Protein AF-0000000067426697 (afdb_homodimer)

Sequence (330 aa):
MATTEIVLLSLSQWTKNHLTAIFQATTASALEEALDAFLFKDATITVNGRTISRTE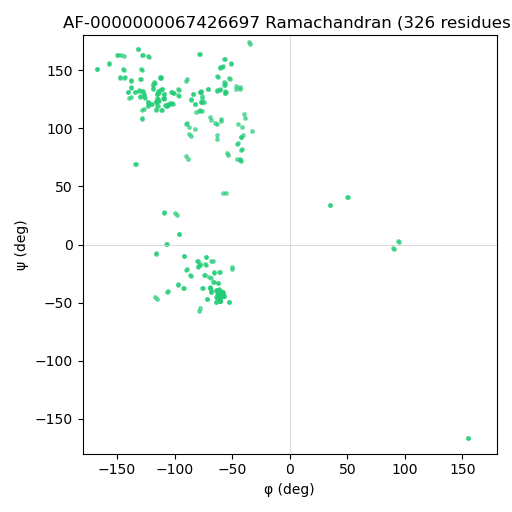FTNLLSGEKFDETHASISFAGAVEVPADPKSPVLAGSVGVFFTAIVDEAIVIRDVPVQEQTTASINVVIEQDDSLPPPPRPPIRGFSDRRRVKVLNEVVLVGRVSPQAVMATTEIVLLSLSQWTKNHLTAIFQATTASALEEALDAFLFKDATITVNGRTISRTEFTNLLSGEKFDETHASISFAGAVEVPADPKSPVLAGSVGVFFTAIVDEAIVIRDVPVQEQTTASINVVIEQDDSLPPPPRPPIRGFSDRRRVKVLNEVVLVGRVSPQAV

pLDDT: mean 84.08, std 18.8, range [29.38, 98.94]

Nearest PDB structures (foldseek):
  6baq-assembly2_B  TM=3.885E-01  e=2.549E-01  Mus musculus
  6baq-assembly1_A  TM=4.566E-01  e=5.175E-01  Mus musculus
  6baq-assembly6_F  TM=3.516E-01  e=2.704E-01  Mus musculus
  6baq-assembly3_C  TM=4.465E-01  e=8.298E-01  Mus musculus
  6baq-assembly8_H  TM=3.821E-01  e=9.338E-01  Mus musculus

Solvent-accessible surface area (backbone atoms only — not comparable to full-atom values): 17726 Å² total; per-residue (Å²): 130,83,73,74,71,78,75,75,56,48,52,49,57,47,50,52,51,41,53,48,45,41,61,53,28,47,44,71,68,48,30,52,52,31,44,59,60,37,36,40,94,80,37,48,36,29,50,58,78,38,77,49,51,70,69,58,50,50,49,63,57,47,78,73,27,63,62,36,80,49,54,50,73,48,73,70,45,72,37,61,41,48,69,37,82,94,46,48,55,54,27,26,19,32,10,38,30,37,40,31,42,36,35,36,62,60,54,56,99,80,39,61,42,31,37,34,35,37,34,26,38,36,34,27,36,34,66,45,79,85,52,77,70,44,63,66,84,92,58,69,51,83,62,84,42,49,22,28,44,34,40,43,32,24,66,39,76,44,73,50,70,77,70,80,124,128,82,73,73,71,78,76,76,56,48,53,50,58,47,49,53,52,41,53,48,44,41,62,54,27,46,44,71,67,48,31,51,53,32,44,59,61,38,36,40,96,81,37,48,36,28,51,57,78,37,78,49,52,70,68,58,51,48,50,63,59,47,78,72,26,63,62,36,81,50,52,47,75,48,73,71,45,74,36,61,40,48,68,36,85,93,45,48,54,53,27,25,19,32,10,37,28,36,40,33,40,37,36,35,62,60,53,58,97,80,39,62,42,30,38,35,35,36,33,25,38,37,35,26,36,34,68,45,78,86,52,76,71,46,62,68,85,90,60,70,52,82,61,85,40,48,20,28,45,36,39,41,32,23,67,40,77,44,74,52,69,77,69,82,122

Organism: Laccaria bicolor (strain S238N-H82 / ATCC MYA-4686) (NCBI:txid486041)

Foldseek 3Di:
DPPPPPDFDAQFVVQVVLVVQCLFDQDLVSNVVSQVLAADQQAFAAEPRRTDHPVVVSVVSVVQHNQWDDKDKAWPDKDWDAPDPVCRRAWTKMKTWMKMKTFGPDQDVNRTWIKIKTKIKMFTKHFDPVDDQDDDDPVNPHDRRIYTRYMHMYMDMDIDDPPPD/DPPPPPPFDAQFVVQVVLVVQCLFDQDLVSNVVSQVLAADQQAFAAEPRRTDHPVVVSVVSVVQHNQWDDKDKAWPDKDWDAPDPVCRRAWTKMKTWMKMKTFGPDQDVNRTWIKIKTKIKMFTKHFAPVDDQDDDDPVNPHDRRIYTRYMHMYMDMDIDPPPPD

Structure (mmCIF, N/CA/C/O backbone):
data_AF-0000000067426697-model_v1
#
loop_
_entity.id
_entity.type
_entity.pdbx_description
1 polymer 'Predicted protein'
#
loop_
_atom_site.group_PDB
_atom_site.id
_atom_site.type_symbol
_atom_site.label_atom_id
_atom_site.label_alt_id
_atom_site.label_comp_id
_atom_site.label_asym_id
_atom_site.label_entity_id
_atom_site.label_seq_id
_atom_site.pdbx_PDB_ins_code
_atom_site.Cartn_x
_atom_site.Cartn_y
_atom_site.Cartn_z
_atom_site.occupancy
_atom_site.B_iso_or_equiv
_atom_site.auth_seq_id
_atom_site.auth_comp_id
_atom_site.auth_asym_id
_atom_site.auth_atom_id
_atom_site.pdbx_PDB_model_num
ATOM 1 N N . MET A 1 1 ? 37.031 21.094 11.344 1 31.97 1 MET A N 1
ATOM 2 C CA . MET A 1 1 ? 35.594 21.312 11.547 1 31.97 1 MET A CA 1
ATOM 3 C C . MET A 1 1 ? 34.812 20.047 11.242 1 31.97 1 MET A C 1
ATOM 5 O O . MET A 1 1 ? 35.031 19.375 10.227 1 31.97 1 MET A O 1
ATOM 9 N N . ALA A 1 2 ? 34.312 19.266 12.172 1 33.88 2 ALA A N 1
ATOM 10 C CA . ALA A 1 2 ? 33.594 18.016 12.008 1 33.88 2 ALA A CA 1
ATOM 11 C C . ALA A 1 2 ? 32.406 18.188 11.078 1 33.88 2 ALA A C 1
ATOM 13 O O . ALA A 1 2 ? 31.516 19 11.344 1 33.88 2 ALA A O 1
ATOM 14 N N . THR A 1 3 ? 32.5 18.234 9.859 1 37.5 3 THR A N 1
ATOM 15 C CA . THR A 1 3 ? 31.344 18.266 8.953 1 37.5 3 THR A CA 1
ATOM 16 C C . THR A 1 3 ? 30.297 17.234 9.359 1 37.5 3 THR A C 1
ATOM 18 O O . THR A 1 3 ? 30.594 16.031 9.391 1 37.5 3 THR A O 1
ATOM 21 N N . THR A 1 4 ? 29.625 17.484 10.359 1 39.5 4 THR A N 1
ATOM 22 C CA . THR A 1 4 ? 28.547 16.594 10.773 1 39.5 4 THR A CA 1
ATOM 23 C C . THR A 1 4 ? 27.719 16.156 9.57 1 39.5 4 THR A C 1
ATOM 25 O O . THR A 1 4 ? 27.062 16.984 8.922 1 39.5 4 THR A O 1
ATOM 28 N N . GLU A 1 5 ? 28.219 15.336 8.773 1 47.66 5 GLU A N 1
ATOM 29 C CA . GLU A 1 5 ? 27.531 14.758 7.625 1 47.66 5 GLU A CA 1
ATOM 30 C C . GLU A 1 5 ? 26.094 14.359 7.992 1 47.66 5 GLU A C 1
ATOM 32 O O . GLU A 1 5 ? 25.891 13.562 8.906 1 47.66 5 GLU A O 1
ATOM 37 N N . ILE A 1 6 ? 25.172 15.352 7.992 1 56.41 6 ILE A N 1
ATOM 38 C CA . ILE A 1 6 ? 23.766 15.086 8.258 1 56.41 6 ILE A CA 1
ATOM 39 C C . ILE A 1 6 ? 23.328 13.812 7.531 1 56.41 6 ILE A C 1
ATOM 41 O O . ILE A 1 6 ? 23.484 13.703 6.312 1 56.41 6 ILE A O 1
ATOM 45 N N . VAL A 1 7 ? 23.375 12.688 8.133 1 72.31 7 VAL A N 1
ATOM 46 C CA . VAL A 1 7 ? 22.953 11.406 7.586 1 72.31 7 VAL A CA 1
ATOM 47 C C . VAL A 1 7 ? 21.438 11.422 7.324 1 72.31 7 VAL A C 1
ATOM 49 O O . VAL A 1 7 ? 20.656 11.617 8.242 1 72.31 7 VAL A O 1
ATOM 52 N N . LEU A 1 8 ? 21.031 11.531 6.086 1 84.88 8 LEU A N 1
ATOM 53 C CA . LEU A 1 8 ? 19.625 11.484 5.711 1 84.88 8 LEU A CA 1
ATOM 54 C C . LEU A 1 8 ? 18.969 10.195 6.188 1 84.88 8 LEU A C 1
ATOM 56 O O . LEU A 1 8 ? 19.609 9.141 6.191 1 84.88 8 LEU A O 1
ATOM 60 N N . LEU A 1 9 ? 17.781 10.352 6.711 1 92.44 9 LEU A N 1
ATOM 61 C CA . LEU A 1 9 ? 16.969 9.211 7.125 1 92.44 9 LEU A CA 1
ATOM 62 C C . LEU A 1 9 ? 16.719 8.273 5.949 1 92.44 9 LEU A C 1
ATOM 64 O O . LEU A 1 9 ? 16.781 8.695 4.789 1 92.44 9 LEU A O 1
ATOM 68 N N . SER A 1 10 ? 16.484 6.973 6.27 1 96.44 10 SER A N 1
ATOM 69 C CA . SER A 1 10 ? 16.016 6.066 5.23 1 96.44 10 SER A CA 1
ATOM 70 C C . SER A 1 10 ? 14.719 6.57 4.602 1 96.44 10 SER A C 1
ATOM 72 O O . SER A 1 10 ? 14.023 7.402 5.188 1 96.44 10 SER A O 1
ATOM 74 N N . LEU A 1 11 ? 14.438 6.105 3.471 1 98.06 11 LEU A N 1
ATOM 75 C CA . LEU A 1 11 ? 13.203 6.508 2.801 1 98.06 11 LEU A CA 1
ATOM 76 C C . LEU A 1 11 ? 11.984 6.176 3.654 1 98.06 11 LEU A C 1
ATOM 78 O O . LEU A 1 11 ? 11.039 6.957 3.723 1 98.06 11 LEU A O 1
ATOM 82 N N . SER A 1 12 ? 11.992 5.043 4.273 1 98.38 12 SER A N 1
ATOM 83 C CA . SER A 1 12 ? 10.875 4.633 5.121 1 98.38 12 SER A CA 1
ATOM 84 C C . SER A 1 12 ? 10.719 5.559 6.324 1 98.38 12 SER A C 1
ATOM 86 O O . SER A 1 12 ? 9.609 6 6.637 1 98.38 12 SER A O 1
ATOM 88 N N . GLN A 1 13 ? 11.789 5.797 7.016 1 97.69 13 GLN A N 1
ATOM 89 C CA . GLN A 1 13 ? 11.727 6.672 8.18 1 97.69 13 GLN A CA 1
ATOM 90 C C . GLN A 1 13 ? 11.297 8.086 7.781 1 97.69 13 GLN A C 1
ATOM 92 O O . GLN A 1 13 ? 10.516 8.727 8.492 1 97.69 13 GLN A O 1
ATOM 97 N N . TRP A 1 14 ? 11.883 8.594 6.711 1 97.75 14 TRP A N 1
ATOM 98 C CA . TRP A 1 14 ? 11.477 9.891 6.168 1 97.75 14 TRP A CA 1
ATOM 99 C C . TRP A 1 14 ? 9.977 9.93 5.926 1 97.75 14 TRP A C 1
ATOM 101 O O . TRP A 1 14 ? 9.297 10.875 6.34 1 97.75 14 TRP A O 1
ATOM 111 N N . THR A 1 15 ? 9.453 8.945 5.266 1 98.56 15 THR A N 1
ATOM 112 C CA . THR A 1 15 ? 8.031 8.859 4.957 1 98.56 15 THR A CA 1
ATOM 113 C C . THR A 1 15 ? 7.199 8.828 6.238 1 98.56 15 THR A C 1
ATOM 115 O O . THR A 1 15 ? 6.223 9.57 6.367 1 98.56 15 THR A O 1
ATOM 118 N N . LYS A 1 16 ? 7.562 7.965 7.215 1 98.44 16 LYS A N 1
ATOM 119 C CA . LYS A 1 16 ? 6.844 7.852 8.484 1 98.44 16 LYS A CA 1
ATOM 120 C C . LYS A 1 16 ? 6.797 9.195 9.211 1 98.44 16 LYS A C 1
ATOM 122 O O . LYS A 1 16 ? 5.75 9.586 9.734 1 98.44 16 LYS A O 1
ATOM 127 N N . ASN A 1 17 ? 7.922 9.859 9.227 1 97.62 17 ASN A N 1
ATOM 128 C CA . ASN A 1 17 ? 7.984 11.156 9.883 1 97.62 17 ASN A CA 1
ATOM 129 C C . ASN A 1 17 ? 7.027 12.156 9.242 1 97.62 17 ASN A C 1
ATOM 131 O O . ASN A 1 17 ? 6.344 12.906 9.945 1 97.62 17 ASN A O 1
ATOM 135 N N . HIS A 1 18 ? 7.023 12.188 7.98 1 97.75 18 HIS A N 1
ATOM 136 C CA . HIS A 1 18 ? 6.18 13.148 7.281 1 97.75 18 HIS A CA 1
ATOM 137 C C . HIS A 1 18 ? 4.703 12.812 7.449 1 97.75 18 HIS A C 1
ATOM 139 O O . HIS A 1 18 ? 3.867 13.703 7.621 1 97.75 18 HIS A O 1
ATOM 145 N N . LEU A 1 19 ? 4.336 11.539 7.387 1 97.12 19 LEU A N 1
ATOM 146 C CA . LEU A 1 19 ? 2.957 11.148 7.664 1 97.12 19 LEU A CA 1
ATOM 147 C C . LEU A 1 19 ? 2.549 11.547 9.078 1 97.12 19 LEU A C 1
ATOM 149 O O . LEU A 1 19 ? 1.437 12.039 9.289 1 97.12 19 LEU A O 1
ATOM 153 N N . THR A 1 20 ? 3.447 11.32 10.023 1 96.19 20 THR A N 1
ATOM 154 C CA . THR A 1 20 ? 3.188 11.719 11.398 1 96.19 20 THR A CA 1
ATOM 155 C C . THR A 1 20 ? 2.922 13.219 11.492 1 96.19 20 THR A C 1
ATOM 157 O O . THR A 1 20 ? 1.963 13.648 12.133 1 96.19 20 THR A O 1
ATOM 160 N N . ALA A 1 21 ? 3.744 13.984 10.797 1 94.81 21 ALA A N 1
ATOM 161 C CA . ALA A 1 21 ? 3.574 15.438 10.797 1 94.81 21 ALA A CA 1
ATOM 162 C C . ALA A 1 21 ? 2.223 15.828 10.203 1 94.81 21 ALA A C 1
ATOM 164 O O . ALA A 1 21 ? 1.56 16.734 10.703 1 94.81 21 ALA A O 1
ATOM 165 N N . ILE A 1 22 ? 1.836 15.203 9.18 1 94.56 22 ILE A N 1
ATOM 166 C CA . ILE A 1 22 ? 0.563 15.484 8.523 1 94.56 22 ILE A CA 1
ATOM 167 C C . ILE A 1 22 ? -0.586 15.219 9.492 1 94.56 22 ILE A C 1
ATOM 169 O O . ILE A 1 22 ? -1.48 16.047 9.656 1 94.56 22 ILE A O 1
ATOM 173 N N . PHE A 1 23 ? -0.567 14.133 10.188 1 91.75 23 PHE A N 1
ATOM 174 C CA . PHE A 1 23 ? -1.659 13.758 11.078 1 91.75 23 PHE A CA 1
ATOM 175 C C . PHE A 1 23 ? -1.646 14.609 12.336 1 91.75 23 PHE A C 1
ATOM 177 O O . PHE A 1 23 ? -2.693 14.844 12.953 1 91.75 23 PHE A O 1
ATOM 184 N N . GLN A 1 24 ? -0.539 15.102 12.711 1 89.44 24 GLN A N 1
ATOM 185 C CA . GLN A 1 24 ? -0.429 15.852 13.953 1 89.44 24 GLN A CA 1
ATOM 186 C C . GLN A 1 24 ? -0.65 17.344 13.719 1 89.44 24 GLN A C 1
ATOM 188 O O . GLN A 1 24 ? -0.724 18.125 14.672 1 89.44 24 GLN A O 1
ATOM 193 N N . ALA A 1 25 ? -0.682 17.703 12.438 1 88.88 25 ALA A N 1
ATOM 194 C CA . ALA A 1 25 ? -0.981 19.094 12.141 1 88.88 25 ALA A CA 1
ATOM 195 C C . ALA A 1 25 ? -2.359 19.484 12.672 1 88.88 25 ALA A C 1
ATOM 197 O O . ALA A 1 25 ? -3.35 18.812 12.398 1 88.88 25 ALA A O 1
ATOM 198 N N . THR A 1 26 ? -2.477 20.609 13.352 1 82.88 26 THR A N 1
ATOM 199 C CA . THR A 1 26 ? -3.736 20.984 13.984 1 82.88 26 THR A CA 1
ATOM 200 C C . THR A 1 26 ? -4.297 22.266 13.359 1 82.88 26 THR A C 1
ATOM 202 O O . THR A 1 26 ? -5.367 22.734 13.75 1 82.88 26 THR A O 1
ATOM 205 N N . THR A 1 27 ? -3.543 22.891 12.531 1 85.62 27 THR A N 1
ATOM 206 C CA . THR A 1 27 ? -4.027 24.062 11.805 1 85.62 27 THR A CA 1
ATOM 207 C C . THR A 1 27 ? -3.92 23.859 10.297 1 85.62 27 THR A C 1
ATOM 209 O O . THR A 1 27 ? -3.154 23 9.844 1 85.62 27 THR A O 1
ATOM 212 N N . ALA A 1 28 ? -4.625 24.625 9.594 1 87.19 28 ALA A N 1
ATOM 213 C CA . ALA A 1 28 ? -4.578 24.547 8.141 1 87.19 28 ALA A CA 1
ATOM 214 C C . ALA A 1 28 ? -3.182 24.875 7.617 1 87.19 28 ALA A C 1
ATOM 216 O O . ALA A 1 28 ? -2.693 24.219 6.688 1 87.19 28 ALA A O 1
ATOM 217 N N . SER A 1 29 ? -2.613 25.922 8.188 1 91.12 29 SER A N 1
ATOM 218 C CA . SER A 1 29 ? -1.277 26.312 7.762 1 91.12 29 SER A CA 1
ATOM 219 C C . SER A 1 29 ? -0.255 25.219 8.039 1 91.12 29 SER A C 1
ATOM 221 O O . SER A 1 29 ? 0.606 24.938 7.203 1 91.12 29 SER A O 1
ATOM 223 N N . ALA A 1 30 ? -0.333 24.578 9.219 1 91.62 30 ALA A N 1
ATOM 224 C CA . ALA A 1 30 ? 0.579 23.5 9.562 1 91.62 30 ALA A CA 1
ATOM 225 C C . ALA A 1 30 ? 0.4 22.312 8.625 1 91.62 30 ALA A C 1
ATOM 227 O O . ALA A 1 30 ? 1.375 21.656 8.258 1 91.62 30 ALA A O 1
ATOM 228 N N . LEU A 1 31 ? -0.822 22.016 8.289 1 93 31 LEU A N 1
ATOM 229 C CA . LEU A 1 31 ? -1.101 20.922 7.355 1 93 31 LEU A CA 1
ATOM 230 C C . LEU A 1 31 ? -0.507 21.219 5.98 1 93 31 LEU A C 1
ATOM 232 O O . LEU A 1 31 ? 0.124 20.359 5.375 1 93 31 LEU A O 1
ATOM 236 N N . GLU A 1 32 ? -0.709 22.391 5.523 1 94.12 32 GLU A N 1
ATOM 237 C CA . GLU A 1 32 ? -0.165 22.781 4.223 1 94.12 32 GLU A CA 1
ATOM 238 C C . GLU A 1 32 ? 1.357 22.688 4.211 1 94.12 32 GLU A C 1
ATOM 240 O O . GLU A 1 32 ? 1.947 22.203 3.236 1 94.12 32 GLU A O 1
ATOM 245 N N . GLU A 1 33 ? 1.965 23.141 5.246 1 95.12 33 GLU A N 1
ATOM 246 C CA . GLU A 1 33 ? 3.418 23.062 5.355 1 95.12 33 GLU A CA 1
ATOM 247 C C . GLU A 1 33 ? 3.889 21.609 5.355 1 95.12 33 GLU A C 1
ATOM 249 O O . GLU A 1 33 ? 4.879 21.281 4.699 1 95.12 33 GLU A O 1
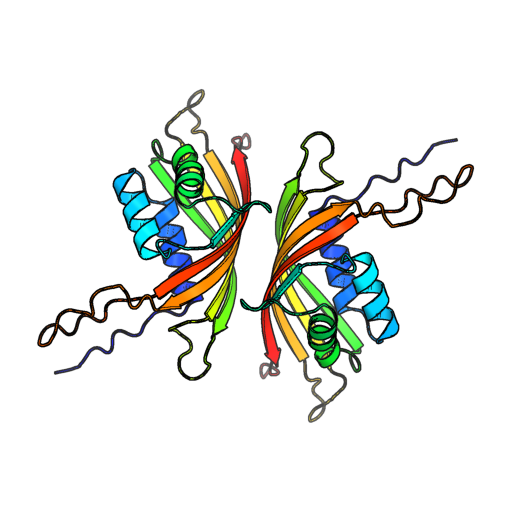ATOM 254 N N . ALA A 1 34 ? 3.176 20.797 6.129 1 96.19 34 ALA A N 1
ATOM 255 C CA . ALA A 1 34 ? 3.516 19.375 6.184 1 96.19 34 ALA A CA 1
ATOM 256 C C . ALA A 1 34 ? 3.373 18.719 4.809 1 96.19 34 ALA A C 1
ATOM 258 O O . ALA A 1 34 ? 4.211 17.906 4.414 1 96.19 34 ALA A O 1
ATOM 259 N N . LEU A 1 35 ? 2.334 19.078 4.09 1 97.25 35 LEU A N 1
ATOM 260 C CA . LEU A 1 35 ? 2.102 18.516 2.764 1 97.25 35 LEU A CA 1
ATOM 261 C C . LEU A 1 35 ? 3.15 19 1.773 1 97.25 35 LEU A C 1
ATOM 263 O O . LEU A 1 35 ? 3.627 18.234 0.935 1 97.25 35 LEU A O 1
ATOM 267 N N . ASP A 1 36 ? 3.566 20.266 1.901 1 96.5 36 ASP A N 1
ATOM 268 C CA . ASP A 1 36 ? 4.594 20.812 1.024 1 96.5 36 ASP A CA 1
ATOM 269 C C . ASP A 1 36 ? 5.934 20.125 1.244 1 96.5 36 ASP A C 1
ATOM 271 O O . ASP A 1 36 ? 6.727 19.984 0.31 1 96.5 36 ASP A O 1
ATOM 275 N N . ALA A 1 37 ? 6.172 19.719 2.43 1 96.38 37 ALA A N 1
ATOM 276 C CA . ALA A 1 37 ? 7.422 19.031 2.762 1 96.38 37 ALA A CA 1
ATOM 277 C C . ALA A 1 37 ? 7.387 17.578 2.314 1 96.38 37 ALA A C 1
ATOM 279 O O . ALA A 1 37 ? 8.422 16.906 2.25 1 96.38 37 ALA A O 1
ATOM 280 N N . PHE A 1 38 ? 6.215 17.078 2.043 1 97.81 38 PHE A N 1
ATOM 281 C CA . PHE A 1 38 ? 6.039 15.664 1.764 1 97.81 38 PHE A CA 1
ATOM 282 C C . PHE A 1 38 ? 5.789 15.43 0.278 1 97.81 38 PHE A C 1
ATOM 284 O O . PHE A 1 38 ? 6.359 14.516 -0.316 1 97.81 38 PHE A O 1
ATOM 291 N N . LEU A 1 39 ? 4.984 16.281 -0.383 1 98.25 39 LEU A N 1
ATOM 292 C CA . LEU A 1 39 ? 4.5 16.062 -1.739 1 98.25 39 LEU A CA 1
ATOM 293 C C . LEU A 1 39 ? 5.105 17.062 -2.711 1 98.25 39 LEU A C 1
ATOM 295 O O . LEU A 1 39 ? 5.246 18.25 -2.381 1 98.25 39 LEU A O 1
ATOM 299 N N . PHE A 1 40 ? 5.363 16.578 -3.916 1 97.19 40 PHE A N 1
ATOM 300 C CA . PHE A 1 40 ? 5.543 17.484 -5.039 1 97.19 40 PHE A CA 1
ATOM 301 C C . PHE A 1 40 ? 4.285 18.312 -5.266 1 97.19 40 PHE A C 1
ATOM 303 O O . PHE A 1 40 ? 3.174 17.859 -4.992 1 97.19 40 PHE A O 1
ATOM 310 N N . LYS A 1 41 ? 4.457 19.547 -5.836 1 94.56 41 LYS A N 1
ATOM 311 C CA . LYS A 1 41 ? 3.309 20.391 -6.172 1 94.56 41 LYS A CA 1
ATOM 312 C C . LYS A 1 41 ? 2.422 19.703 -7.215 1 94.56 41 LYS A C 1
ATOM 314 O O . LYS A 1 41 ? 1.198 19.859 -7.188 1 94.56 41 LYS A O 1
ATOM 319 N N . ASP A 1 42 ? 3.043 18.953 -8.078 1 95.5 42 ASP A N 1
ATOM 320 C CA . ASP A 1 42 ? 2.299 18.297 -9.148 1 95.5 42 ASP A CA 1
ATOM 321 C C . ASP A 1 42 ? 2.223 16.781 -8.914 1 95.5 42 ASP A C 1
ATOM 323 O O . ASP A 1 42 ? 2.209 16 -9.867 1 95.5 42 ASP A O 1
ATOM 327 N N . ALA A 1 43 ? 2.289 16.359 -7.668 1 98.12 43 ALA A N 1
ATOM 328 C CA . ALA A 1 43 ? 2.213 14.93 -7.344 1 98.12 43 ALA A CA 1
ATOM 329 C C . ALA A 1 43 ? 0.937 14.312 -7.906 1 98.12 43 ALA A C 1
ATOM 331 O O . ALA A 1 43 ? -0.123 14.938 -7.898 1 98.12 43 ALA A O 1
ATOM 332 N N . THR A 1 44 ? 1.037 13.094 -8.453 1 98.56 44 THR A N 1
ATOM 333 C CA . THR A 1 44 ? -0.134 12.289 -8.773 1 98.56 44 THR A CA 1
ATOM 334 C C . THR A 1 44 ? -0.642 11.555 -7.535 1 98.56 44 THR A C 1
ATOM 336 O O . THR A 1 44 ? 0.093 10.781 -6.922 1 98.56 44 THR A O 1
ATOM 339 N N . ILE A 1 45 ? -1.872 11.789 -7.141 1 98.75 45 ILE A N 1
ATOM 340 C CA . ILE A 1 45 ? -2.422 11.242 -5.906 1 98.75 45 ILE A CA 1
ATOM 341 C C . ILE A 1 45 ? -3.635 10.367 -6.223 1 98.75 45 ILE A C 1
ATOM 343 O O . ILE A 1 45 ? -4.578 10.828 -6.875 1 98.75 45 ILE A O 1
ATOM 347 N N . THR A 1 46 ? -3.619 9.148 -5.883 1 98.81 46 THR A N 1
ATOM 348 C CA . THR A 1 46 ? -4.75 8.227 -5.996 1 98.81 46 THR A CA 1
ATOM 349 C C . THR A 1 46 ? -5.207 7.766 -4.617 1 98.81 46 THR A C 1
ATOM 351 O O . THR A 1 46 ? -4.406 7.262 -3.826 1 98.81 46 THR A O 1
ATOM 354 N N . VAL A 1 47 ? -6.465 7.988 -4.328 1 98.62 47 VAL A N 1
ATOM 355 C CA . VAL A 1 47 ? -7.055 7.551 -3.066 1 98.62 47 VAL A CA 1
ATOM 356 C C . VAL A 1 47 ? -8.25 6.648 -3.34 1 98.62 47 VAL A C 1
ATOM 358 O O . VAL A 1 47 ? -9.195 7.047 -4.031 1 98.62 47 VAL A O 1
ATOM 361 N N . ASN A 1 48 ? -8.188 5.422 -2.795 1 98.31 48 ASN A N 1
ATOM 362 C CA . ASN A 1 48 ? -9.266 4.457 -2.951 1 98.31 48 ASN A CA 1
ATOM 363 C C . ASN A 1 48 ? -9.68 4.309 -4.414 1 98.31 48 ASN A C 1
ATOM 365 O O . ASN A 1 48 ? -10.867 4.332 -4.734 1 98.31 48 ASN A O 1
ATOM 369 N N . GLY A 1 49 ? -8.648 4.301 -5.246 1 98.19 49 GLY A N 1
ATOM 370 C CA . GLY A 1 49 ? -8.859 3.979 -6.648 1 98.19 49 GLY A CA 1
ATOM 371 C C . GLY A 1 49 ? -9.156 5.195 -7.504 1 98.19 49 GLY A C 1
ATOM 372 O O . GLY A 1 49 ? -9.266 5.09 -8.727 1 98.19 49 GLY A O 1
ATOM 373 N N . ARG A 1 50 ? -9.258 6.312 -6.887 1 98.06 50 ARG A N 1
ATOM 374 C CA . ARG A 1 50 ? -9.57 7.527 -7.629 1 98.06 50 ARG A CA 1
ATOM 375 C C . ARG A 1 50 ? -8.406 8.516 -7.574 1 98.06 50 ARG A C 1
ATOM 377 O O . ARG A 1 50 ? -7.879 8.797 -6.496 1 98.06 50 ARG A O 1
ATOM 384 N N . THR A 1 51 ? -8.047 8.977 -8.797 1 98.31 51 THR A N 1
ATOM 385 C CA . THR A 1 51 ? -7.051 10.039 -8.828 1 98.31 51 THR A CA 1
ATOM 386 C C . THR A 1 51 ? -7.68 11.375 -8.438 1 98.31 51 THR A C 1
ATOM 388 O O . THR A 1 51 ? -8.711 11.773 -8.992 1 98.31 51 THR A O 1
ATOM 391 N N . ILE A 1 52 ? -7.113 12.055 -7.496 1 98.12 52 ILE A N 1
ATOM 392 C CA . ILE A 1 52 ? -7.676 13.305 -7 1 98.12 52 ILE A CA 1
ATOM 393 C C . ILE A 1 52 ? -6.605 14.391 -7.016 1 98.12 52 ILE A C 1
ATOM 395 O O . ILE A 1 52 ? -5.41 14.102 -7.125 1 98.12 52 ILE A O 1
ATOM 399 N N . SER A 1 53 ? -7.023 15.617 -6.93 1 97.56 53 SER A N 1
ATOM 400 C CA . SER A 1 53 ? -6.09 16.734 -6.883 1 97.56 53 SER A CA 1
ATOM 401 C C . SER A 1 53 ? -5.48 16.891 -5.492 1 97.56 53 SER A C 1
ATOM 403 O O . SER A 1 53 ? -5.996 16.344 -4.52 1 97.56 53 SER A O 1
ATOM 405 N N . ARG A 1 54 ? -4.445 17.625 -5.445 1 96.56 54 ARG A N 1
ATOM 406 C CA . ARG A 1 54 ? -3.828 17.938 -4.16 1 96.56 54 ARG A CA 1
ATOM 407 C C . ARG A 1 54 ? -4.809 18.656 -3.238 1 96.56 54 ARG A C 1
ATOM 409 O O . ARG A 1 54 ? -4.832 18.406 -2.031 1 96.56 54 ARG A O 1
ATOM 416 N N . THR A 1 55 ? -5.578 19.578 -3.809 1 94.31 55 THR A N 1
ATOM 417 C CA . THR A 1 55 ? -6.578 20.297 -3.033 1 94.31 55 THR A CA 1
ATOM 418 C C . THR A 1 55 ? -7.605 19.344 -2.443 1 94.31 55 THR A C 1
ATOM 420 O O . THR A 1 55 ? -7.938 19.422 -1.26 1 94.31 55 THR A O 1
ATOM 423 N N . GLU A 1 56 ? -8.141 18.453 -3.234 1 94.5 56 GLU A N 1
ATOM 424 C CA . GLU A 1 56 ? -9.078 17.438 -2.74 1 94.5 56 GLU A CA 1
ATOM 425 C C . GLU A 1 56 ? -8.445 16.594 -1.646 1 94.5 56 GLU A C 1
ATOM 427 O O . GLU A 1 56 ? -9.094 16.266 -0.65 1 94.5 56 GLU A O 1
ATOM 432 N N . PHE A 1 57 ? -7.195 16.203 -1.793 1 95.81 57 PHE A N 1
ATOM 433 C CA . PHE A 1 57 ? -6.473 15.406 -0.808 1 95.81 57 PHE A CA 1
ATOM 434 C C . PHE A 1 57 ? -6.344 16.156 0.511 1 95.81 57 PHE A C 1
ATOM 436 O O . PHE A 1 57 ? -6.598 15.594 1.579 1 95.81 57 PHE A O 1
ATOM 443 N N . THR A 1 58 ? -6.016 17.375 0.411 1 92.75 58 THR A N 1
ATOM 444 C CA . THR A 1 58 ? -5.926 18.234 1.592 1 92.75 58 THR A CA 1
ATOM 445 C C . THR A 1 58 ? -7.262 18.281 2.33 1 92.75 58 THR A C 1
ATOM 447 O O . THR A 1 58 ? -7.305 18.172 3.557 1 92.75 58 THR A O 1
ATOM 450 N N . ASN A 1 59 ? -8.305 18.391 1.584 1 89.12 59 ASN A N 1
ATOM 451 C CA . ASN A 1 59 ? -9.641 18.438 2.176 1 89.12 59 ASN A CA 1
ATOM 452 C C . ASN A 1 59 ? -9.977 17.125 2.885 1 89.12 59 ASN A C 1
ATOM 454 O O . ASN A 1 59 ? -10.617 17.141 3.939 1 89.12 59 ASN A O 1
ATOM 458 N N . LEU A 1 60 ? -9.562 16.078 2.279 1 88.06 60 LEU A N 1
ATOM 459 C CA . LEU A 1 60 ? -9.781 14.781 2.906 1 88.06 60 LEU A CA 1
ATOM 460 C C . LEU A 1 60 ? -9.062 14.703 4.254 1 88.06 60 LEU A C 1
ATOM 462 O O . LEU A 1 60 ? -9.609 14.164 5.215 1 88.06 60 LEU A O 1
ATOM 466 N N . LEU A 1 61 ? -7.887 15.258 4.328 1 88 61 LEU A N 1
ATOM 467 C CA . LEU A 1 61 ? -7.074 15.219 5.539 1 88 61 LEU A CA 1
ATOM 468 C C . LEU A 1 61 ? -7.602 16.203 6.574 1 88 61 LEU A C 1
ATOM 470 O O . LEU A 1 61 ? -7.523 15.945 7.777 1 88 61 LEU A O 1
ATOM 474 N N . SER A 1 62 ? -8.102 17.422 6.223 1 76.31 62 SER A N 1
ATOM 475 C CA . SER A 1 62 ? -8.586 18.484 7.098 1 76.31 62 SER A CA 1
ATOM 476 C C . SER A 1 62 ? -9.922 18.109 7.73 1 76.31 62 SER A C 1
ATOM 478 O O . SER A 1 62 ? -10.211 18.5 8.859 1 76.31 62 SER A O 1
ATOM 480 N N . GLY A 1 63 ? -10.797 17.656 7.016 1 62 63 GLY A N 1
ATOM 481 C CA . GLY A 1 63 ? -12.086 17.281 7.57 1 62 63 GLY A CA 1
ATOM 482 C C . GLY A 1 63 ? -11.977 16.391 8.789 1 62 63 GLY A C 1
ATOM 483 O O . GLY A 1 63 ? -12.836 16.422 9.672 1 62 63 GLY A O 1
ATOM 484 N N . GLU A 1 64 ? -10.914 15.812 8.883 1 55.47 64 GLU A N 1
ATOM 485 C CA . GLU A 1 64 ? -10.711 14.898 10 1 55.47 64 GLU A CA 1
ATOM 486 C C . GLU A 1 64 ? -10.125 15.617 11.211 1 55.47 64 GLU A C 1
ATOM 488 O O . GLU A 1 64 ? -10.258 15.148 12.344 1 55.47 64 GLU A O 1
ATOM 493 N N . LYS A 1 65 ? -9.422 16.828 11.117 1 57.53 65 LYS A N 1
ATOM 494 C CA . LYS A 1 65 ? -8.375 17.203 12.062 1 57.53 65 LYS A CA 1
ATOM 495 C C . LYS A 1 65 ? -8.773 18.438 12.859 1 57.53 65 LYS A C 1
ATOM 497 O O . LYS A 1 65 ? -8.32 18.625 13.992 1 57.53 65 LYS A O 1
ATOM 502 N N . PHE A 1 66 ? -9.297 19.562 12.336 1 53.88 66 PHE A N 1
ATOM 503 C CA . PHE A 1 66 ? -8.891 20.859 12.852 1 53.88 66 PHE A CA 1
ATOM 504 C C . PHE A 1 66 ? -9.406 21.062 14.273 1 53.88 66 PHE A C 1
ATOM 506 O O . PHE A 1 66 ? -8.977 21.984 14.969 1 53.88 66 PHE A O 1
ATOM 513 N N . ASP A 1 67 ? -10.25 20.281 14.625 1 54 67 ASP A N 1
ATOM 514 C CA . ASP A 1 67 ? -10.625 20.484 16.016 1 54 67 ASP A CA 1
ATOM 515 C C . ASP A 1 67 ? -9.922 19.484 16.938 1 54 67 ASP A C 1
ATOM 517 O O . ASP A 1 67 ? -10.406 19.188 18.031 1 54 67 ASP A O 1
ATOM 521 N N . GLU A 1 68 ? -8.75 19.078 16.422 1 56.31 68 GLU A N 1
ATOM 522 C CA . GLU A 1 68 ? -8.172 17.859 16.984 1 56.31 68 GLU A CA 1
ATOM 523 C C . GLU A 1 68 ? -7.121 18.188 18.047 1 56.31 68 GLU A C 1
ATOM 525 O O . GLU A 1 68 ? -6.387 19.172 17.906 1 56.31 68 GLU A O 1
ATOM 530 N N . THR A 1 69 ? -7.188 17.578 19.328 1 61.59 69 THR A N 1
ATOM 531 C CA . THR A 1 69 ? -6.203 17.766 20.391 1 61.59 69 THR A CA 1
ATOM 532 C C . THR A 1 69 ? -4.965 16.922 20.141 1 61.59 69 THR A C 1
ATOM 534 O O . THR A 1 69 ? -3.838 17.406 20.219 1 61.59 69 THR A O 1
ATOM 537 N N . HIS A 1 70 ? -5.254 15.586 20.016 1 74.06 70 HIS A N 1
ATOM 538 C CA . HIS A 1 70 ? -4.082 14.719 20 1 74.06 70 HIS A CA 1
ATOM 539 C C . HIS A 1 70 ? -4.223 13.633 18.938 1 74.06 70 HIS A C 1
ATOM 541 O O . HIS A 1 70 ? -5.309 13.086 18.734 1 74.06 70 HIS A O 1
ATOM 547 N N . ALA A 1 71 ? -3.172 13.539 18.062 1 83.94 71 ALA A N 1
ATOM 548 C CA . ALA A 1 71 ? -3.152 12.461 17.078 1 83.94 71 ALA A CA 1
ATOM 549 C C . ALA A 1 71 ? -1.99 11.5 17.344 1 83.94 71 ALA A C 1
ATOM 551 O O . ALA A 1 71 ? -0.891 11.938 17.703 1 83.94 71 ALA A O 1
ATOM 552 N N . SER A 1 72 ? -2.328 10.195 17.328 1 89.94 72 SER A N 1
ATOM 553 C CA . SER A 1 72 ? -1.314 9.148 17.391 1 89.94 72 SER A CA 1
ATOM 554 C C . SER A 1 72 ? -1.339 8.281 16.125 1 89.94 72 SER A C 1
ATOM 556 O O . SER A 1 72 ? -2.406 8.016 15.57 1 89.94 72 SER A O 1
ATOM 558 N N . ILE A 1 73 ? -0.169 7.945 15.68 1 94.44 73 ILE A N 1
ATOM 559 C CA . ILE A 1 73 ? -0.054 7.102 14.5 1 94.44 73 ILE A CA 1
ATOM 560 C C . ILE A 1 73 ? 0.852 5.91 14.797 1 94.44 73 ILE A C 1
ATOM 562 O O . ILE A 1 73 ? 1.883 6.059 15.461 1 94.44 73 ILE A O 1
ATOM 566 N N . SER A 1 74 ? 0.433 4.711 14.453 1 96.75 74 SER A N 1
ATOM 567 C CA . SER A 1 74 ? 1.203 3.477 14.562 1 96.75 74 SER A CA 1
ATOM 568 C C . SER A 1 74 ? 1.42 2.836 13.195 1 96.75 74 SER A C 1
ATOM 570 O O . SER A 1 74 ? 0.486 2.732 12.398 1 96.75 74 SER A O 1
ATOM 572 N N . PHE A 1 75 ? 2.631 2.441 13 1 97.88 75 PHE A N 1
ATOM 573 C CA . PHE A 1 75 ? 2.996 1.814 11.742 1 97.88 75 PHE A CA 1
ATOM 574 C C . PHE A 1 75 ? 3.148 0.308 11.906 1 97.88 75 PHE A C 1
ATOM 576 O O . PHE A 1 75 ? 3.959 -0.154 12.711 1 97.88 75 PHE A O 1
ATOM 583 N N . ALA A 1 76 ? 2.369 -0.461 11.148 1 96.94 76 ALA A N 1
ATOM 584 C CA . ALA A 1 76 ? 2.385 -1.917 11.258 1 96.94 76 ALA A CA 1
ATOM 585 C C . ALA A 1 76 ? 3.469 -2.521 10.367 1 96.94 76 ALA A C 1
ATOM 587 O O . ALA A 1 76 ? 3.926 -3.641 10.609 1 96.94 76 ALA A O 1
ATOM 588 N N . GLY A 1 77 ? 3.809 -1.799 9.297 1 96.19 77 GLY A N 1
ATOM 589 C CA . GLY A 1 77 ? 4.844 -2.27 8.391 1 96.19 77 GLY A CA 1
ATOM 590 C C . GLY A 1 77 ? 5.312 -1.205 7.418 1 96.19 77 GLY A C 1
ATOM 591 O O . GLY A 1 77 ? 4.566 -0.276 7.102 1 96.19 77 GLY A O 1
ATOM 592 N N . ALA A 1 78 ? 6.574 -1.375 7.051 1 98.5 78 ALA A N 1
ATOM 593 C CA . ALA A 1 78 ? 7.141 -0.532 6.004 1 98.5 78 ALA A CA 1
ATOM 594 C C . ALA A 1 78 ? 8.109 -1.321 5.129 1 98.5 78 ALA A C 1
ATOM 596 O O . ALA A 1 78 ? 8.781 -2.24 5.609 1 98.5 78 ALA A O 1
ATOM 597 N N . VAL A 1 79 ? 8.094 -0.995 3.854 1 98.62 79 VAL A N 1
ATOM 598 C CA . VAL A 1 79 ? 9.039 -1.56 2.896 1 98.62 79 VAL A CA 1
ATOM 599 C C . VAL A 1 79 ? 9.539 -0.466 1.952 1 98.62 79 VAL A C 1
ATOM 601 O O . VAL A 1 79 ? 8.766 0.405 1.542 1 98.62 79 VAL A O 1
ATOM 604 N N . GLU A 1 80 ? 10.828 -0.436 1.717 1 98.62 80 GLU A N 1
ATOM 605 C CA . GLU A 1 80 ? 11.398 0.556 0.808 1 98.62 80 GLU A CA 1
ATOM 606 C C . GLU A 1 80 ? 12.297 -0.102 -0.235 1 98.62 80 GLU A C 1
ATOM 608 O O . GLU A 1 80 ? 12.977 -1.086 0.057 1 98.62 80 GLU A O 1
ATOM 613 N N . VAL A 1 81 ? 12.266 0.391 -1.444 1 98.5 81 VAL A N 1
ATOM 614 C CA . VAL A 1 81 ? 13.117 -0.021 -2.557 1 98.5 81 VAL A CA 1
ATOM 615 C C . VAL A 1 81 ? 13.773 1.204 -3.184 1 98.5 81 VAL A C 1
ATOM 617 O O . VAL A 1 81 ? 13.117 1.986 -3.875 1 98.5 81 VAL A O 1
ATOM 620 N N . PRO A 1 82 ? 15.078 1.266 -2.904 1 97.88 82 PRO A N 1
ATOM 621 C CA . PRO A 1 82 ? 15.773 2.41 -3.498 1 97.88 82 PRO A CA 1
ATOM 622 C C . PRO A 1 82 ? 15.75 2.387 -5.023 1 97.88 82 PRO A C 1
ATOM 624 O O . PRO A 1 82 ? 15.781 1.312 -5.629 1 97.88 82 PRO A O 1
ATOM 627 N N . ALA A 1 83 ? 15.656 3.562 -5.57 1 97 83 ALA A N 1
ATOM 628 C CA . ALA A 1 83 ? 15.766 3.674 -7.02 1 97 83 ALA A CA 1
ATOM 629 C C . ALA A 1 83 ? 17.188 3.363 -7.492 1 97 83 ALA A C 1
ATOM 631 O O . ALA A 1 83 ? 17.375 2.814 -8.578 1 97 83 ALA A O 1
ATOM 632 N N . ASP A 1 84 ? 18.094 3.803 -6.754 1 94.38 84 ASP A N 1
ATOM 633 C CA . ASP A 1 84 ? 19.516 3.547 -6.984 1 94.38 84 ASP A CA 1
ATOM 634 C C . ASP A 1 84 ? 20.172 2.959 -5.742 1 94.38 84 ASP A C 1
ATOM 636 O O . ASP A 1 84 ? 20.312 3.645 -4.727 1 94.38 84 ASP A O 1
ATOM 640 N N . PRO A 1 85 ? 20.656 1.764 -5.852 1 91.44 85 PRO A N 1
ATOM 641 C CA . PRO A 1 85 ? 21.281 1.131 -4.691 1 91.44 85 PRO A CA 1
ATOM 642 C C . PRO A 1 85 ? 22.5 1.903 -4.184 1 91.44 85 PRO A C 1
ATOM 644 O O . PRO A 1 85 ? 22.859 1.781 -3.012 1 91.44 85 PRO A O 1
ATOM 647 N N . LYS A 1 86 ? 23.156 2.711 -5.023 1 93.19 86 LYS A N 1
ATOM 648 C CA . LYS A 1 86 ? 24.328 3.48 -4.633 1 93.19 86 LYS A CA 1
ATOM 649 C C . LYS A 1 86 ? 23.938 4.742 -3.869 1 93.19 86 LYS A C 1
ATOM 651 O O . LYS A 1 86 ? 24.766 5.363 -3.211 1 93.19 86 LYS A O 1
ATOM 656 N N . SER A 1 87 ? 22.719 5.141 -4.012 1 92.19 87 SER A N 1
ATOM 657 C CA . SER A 1 87 ? 22.141 6.27 -3.287 1 92.19 87 SER A CA 1
ATOM 658 C C . SER A 1 87 ? 20.781 5.918 -2.709 1 92.19 87 SER A C 1
ATOM 660 O O . SER A 1 87 ? 19.766 6.523 -3.076 1 92.19 87 SER A O 1
ATOM 662 N N . PRO A 1 88 ? 20.797 5.078 -1.756 1 92.44 88 PRO A N 1
ATOM 663 C CA . PRO A 1 88 ? 19.547 4.426 -1.344 1 92.44 88 PRO A CA 1
ATOM 664 C C . PRO A 1 88 ? 18.609 5.367 -0.59 1 92.44 88 PRO A C 1
ATOM 666 O O . PRO A 1 88 ? 17.438 5.059 -0.411 1 92.44 88 PRO A O 1
ATOM 669 N N . VAL A 1 89 ? 19.016 6.531 -0.186 1 93.06 89 VAL A N 1
ATOM 670 C CA . VAL A 1 89 ? 18.156 7.348 0.67 1 93.06 89 VAL A CA 1
ATOM 671 C C . VAL A 1 89 ? 17.594 8.516 -0.131 1 93.06 89 VAL A C 1
ATOM 673 O O . VAL A 1 89 ? 16.797 9.305 0.389 1 93.06 89 VAL A O 1
ATOM 676 N N . LEU A 1 90 ? 17.906 8.648 -1.4 1 92.94 90 LEU A N 1
ATOM 677 C CA . LEU A 1 90 ? 17.594 9.867 -2.135 1 92.94 90 LEU A CA 1
ATOM 678 C C . LEU A 1 90 ? 16.297 9.711 -2.908 1 92.94 90 LEU A C 1
ATOM 680 O O . LEU A 1 90 ? 15.555 10.688 -3.105 1 92.94 90 LEU A O 1
ATOM 684 N N . ALA A 1 91 ? 16.125 8.539 -3.355 1 96.94 91 ALA A N 1
ATOM 685 C CA . ALA A 1 91 ? 14.938 8.281 -4.164 1 96.94 91 ALA A CA 1
ATOM 686 C C . ALA A 1 91 ? 14.57 6.805 -4.141 1 96.94 91 ALA A C 1
ATOM 688 O O . ALA A 1 91 ? 15.422 5.945 -3.916 1 96.94 91 ALA A O 1
ATOM 689 N N . GLY A 1 92 ? 13.336 6.543 -4.387 1 98.69 92 GLY A N 1
ATOM 690 C CA . GLY A 1 92 ? 12.836 5.18 -4.422 1 98.69 92 GLY A CA 1
ATOM 691 C C . GLY A 1 92 ? 11.359 5.074 -4.113 1 98.69 92 GLY A C 1
ATOM 692 O O . GLY A 1 92 ? 10.617 6.055 -4.25 1 98.69 92 GLY A O 1
ATOM 693 N N . SER A 1 93 ? 10.922 3.922 -3.875 1 98.88 93 SER A N 1
ATOM 694 C CA . SER A 1 93 ? 9.539 3.635 -3.527 1 98.88 93 SER A CA 1
ATOM 695 C C . SER A 1 93 ? 9.414 3.156 -2.084 1 98.88 93 SER A C 1
ATOM 697 O O . SER A 1 93 ? 10.297 2.461 -1.579 1 98.88 93 SER A O 1
ATOM 699 N N . VAL A 1 94 ? 8.367 3.545 -1.439 1 98.94 94 VAL A N 1
ATOM 700 C CA . VAL A 1 94 ? 8.102 3.139 -0.064 1 98.94 94 VAL A CA 1
ATOM 701 C C . VAL A 1 94 ? 6.641 2.705 0.074 1 98.94 94 VAL A C 1
ATOM 703 O O . VAL A 1 94 ? 5.742 3.346 -0.474 1 98.94 94 VAL A O 1
ATOM 706 N N . GLY A 1 95 ? 6.375 1.59 0.659 1 98.94 95 GLY A N 1
ATOM 707 C CA . GLY A 1 95 ? 5.066 1.163 1.124 1 98.94 95 GLY A CA 1
ATOM 708 C C . GLY A 1 95 ? 4.957 1.12 2.637 1 98.94 95 GLY A C 1
ATOM 709 O O . GLY A 1 95 ? 5.855 0.621 3.316 1 98.94 95 GLY A O 1
ATOM 710 N N . VAL A 1 96 ? 3.861 1.669 3.154 1 98.69 96 VAL A N 1
ATOM 711 C CA . VAL A 1 96 ? 3.652 1.694 4.598 1 98.69 96 VAL A CA 1
ATOM 712 C C . VAL A 1 96 ? 2.199 1.345 4.914 1 98.69 96 VAL A C 1
ATOM 714 O O . VAL A 1 96 ? 1.286 1.738 4.184 1 98.69 96 VAL A O 1
ATOM 717 N N . PHE A 1 97 ? 2.014 0.592 5.938 1 98.81 97 PHE A N 1
ATOM 718 C CA . PHE A 1 97 ? 0.699 0.352 6.52 1 98.81 97 PHE A CA 1
ATOM 719 C C . PHE A 1 97 ? 0.605 0.963 7.914 1 98.81 97 PHE A C 1
ATOM 721 O O . PHE A 1 97 ? 1.482 0.749 8.75 1 98.81 97 PHE A O 1
ATOM 728 N N . PHE A 1 98 ? -0.474 1.728 8.172 1 97.81 98 PHE A N 1
ATOM 729 C CA . PHE A 1 98 ? -0.521 2.402 9.461 1 97.81 98 PHE A CA 1
ATOM 730 C C . PHE A 1 98 ? -1.96 2.568 9.938 1 97.81 98 PHE A C 1
ATOM 732 O O . PHE A 1 98 ? -2.9 2.383 9.164 1 97.81 98 PHE A O 1
ATOM 739 N N . THR A 1 99 ? -2.109 2.84 11.211 1 96.06 99 THR A N 1
ATOM 740 C CA . THR A 1 99 ? -3.342 3.258 11.875 1 96.06 99 THR A CA 1
ATOM 741 C C . THR A 1 99 ? -3.123 4.543 12.664 1 96.06 99 THR A C 1
ATOM 743 O O . THR A 1 99 ? -2.135 4.676 13.391 1 96.06 99 THR A O 1
ATOM 746 N N . ALA A 1 100 ? -3.957 5.453 12.438 1 92.56 100 ALA A N 1
ATOM 747 C CA . ALA A 1 100 ? -3.914 6.711 13.172 1 92.56 100 ALA A CA 1
ATOM 748 C C . ALA A 1 100 ? -5.203 6.93 13.961 1 92.56 100 ALA A C 1
ATOM 750 O O . ALA A 1 100 ? -6.293 6.637 13.469 1 92.56 100 ALA A O 1
ATOM 751 N N . ILE A 1 101 ? -5.043 7.387 15.133 1 88.69 101 ILE A N 1
ATOM 752 C CA . ILE A 1 101 ? -6.172 7.766 15.969 1 88.69 101 ILE A CA 1
ATOM 753 C C . ILE A 1 101 ? -6.121 9.266 16.266 1 88.69 101 ILE A C 1
ATOM 755 O O . ILE A 1 101 ? -5.113 9.773 16.75 1 88.69 101 ILE A O 1
ATOM 759 N N . VAL A 1 102 ? -7.168 9.891 15.922 1 82.12 102 VAL A N 1
ATOM 760 C CA . VAL A 1 102 ? -7.27 11.32 16.172 1 82.12 102 VAL A CA 1
ATOM 761 C C . VAL A 1 102 ? -8.391 11.594 17.172 1 82.12 102 VAL A C 1
ATOM 763 O O . VAL A 1 102 ? -9.539 11.195 16.953 1 82.12 102 VAL A O 1
ATOM 766 N N . ASP A 1 103 ? -8.047 12.211 18.328 1 77.44 103 ASP A N 1
ATOM 767 C CA . ASP A 1 103 ? -9.031 12.625 19.328 1 77.44 103 ASP A CA 1
ATOM 768 C C . ASP A 1 103 ? -9.766 13.891 18.891 1 77.44 103 ASP A C 1
ATOM 770 O O . ASP A 1 103 ? -9.133 14.898 18.578 1 77.44 103 ASP A O 1
ATOM 774 N N . GLU A 1 104 ? -11.086 13.719 18.844 1 69.44 104 GLU A N 1
ATOM 775 C CA . GLU A 1 104 ? -11.875 14.891 18.5 1 69.44 104 GLU A CA 1
ATOM 776 C C . GLU A 1 104 ? -12.258 15.688 19.734 1 69.44 104 GLU A C 1
ATOM 778 O O . GLU A 1 104 ? -12.312 15.148 20.844 1 69.44 104 GLU A O 1
ATOM 783 N N . ALA A 1 105 ? -12.258 16.984 19.594 1 62.16 105 ALA A N 1
ATOM 784 C CA . ALA A 1 105 ? -12.648 17.859 20.688 1 62.16 105 ALA A CA 1
ATOM 785 C C . ALA A 1 105 ? -14.125 17.688 21.031 1 62.16 105 ALA A C 1
ATOM 787 O O . ALA A 1 105 ? -14.562 18.031 22.125 1 62.16 105 ALA A O 1
ATOM 788 N N . ILE A 1 106 ? -14.836 17.25 20.062 1 58.03 106 ILE A N 1
ATOM 789 C CA . ILE A 1 106 ? -16.25 17.109 20.391 1 58.03 106 ILE A CA 1
ATOM 790 C C . ILE A 1 106 ? -16.453 15.969 21.391 1 58.03 106 ILE A C 1
ATOM 792 O O . ILE A 1 106 ? -15.914 14.875 21.203 1 58.03 106 ILE A O 1
ATOM 796 N N . VAL A 1 107 ? -16.797 16.281 22.641 1 53.91 107 VAL A N 1
ATOM 797 C CA . VAL A 1 107 ? -17.109 15.367 23.734 1 53.91 107 VAL A CA 1
ATOM 798 C C . VAL A 1 107 ? -18.594 15.016 23.703 1 53.91 107 VAL A C 1
ATOM 800 O O . VAL A 1 107 ? -19.453 15.906 23.656 1 53.91 107 VAL A O 1
ATOM 803 N N . ILE A 1 108 ? -18.859 13.852 23.047 1 52.06 108 ILE A N 1
ATOM 804 C CA . ILE A 1 108 ? -20.219 13.398 23.281 1 52.06 108 ILE A CA 1
ATOM 805 C C . ILE A 1 108 ? -20.312 12.75 24.672 1 52.06 108 ILE A C 1
ATOM 807 O O . ILE A 1 108 ? -19.719 11.688 24.906 1 52.06 108 ILE A O 1
ATOM 811 N N . ARG A 1 109 ? -21.406 13.25 25.422 1 55.38 109 ARG A N 1
ATOM 812 C CA . ARG A 1 109 ? -21.703 12.812 26.766 1 55.38 109 ARG A CA 1
ATOM 813 C C . ARG A 1 109 ? -20.422 12.516 27.547 1 55.38 109 ARG A C 1
ATOM 815 O O . ARG A 1 109 ? -20.312 11.461 28.188 1 55.38 109 ARG A O 1
ATOM 822 N N . ASP A 1 110 ? -19.406 13.25 27.281 1 54.72 110 ASP A N 1
ATOM 823 C CA . ASP A 1 110 ? -18.172 13.297 28.078 1 54.72 110 ASP A CA 1
ATOM 824 C C . ASP A 1 110 ? -17.125 12.344 27.531 1 54.72 110 ASP A C 1
ATOM 826 O O . ASP A 1 110 ? -16.172 11.984 28.234 1 54.72 110 ASP A O 1
ATOM 830 N N . VAL A 1 111 ? -17.5 11.719 26.438 1 57.72 111 VAL A N 1
ATOM 831 C CA . VAL A 1 111 ? -16.516 10.812 25.859 1 57.72 111 VAL A CA 1
ATOM 832 C C . VAL A 1 111 ? -16 11.383 24.531 1 57.72 111 VAL A C 1
ATOM 834 O O . VAL A 1 111 ? -16.797 11.68 23.641 1 57.72 111 VAL A O 1
ATOM 837 N N . PRO A 1 112 ? -14.812 11.68 24.484 1 61.31 112 PRO A N 1
ATOM 838 C CA . PRO A 1 112 ? -14.266 12.188 23.219 1 61.31 112 PRO A CA 1
ATOM 839 C C . PRO A 1 112 ? -14.484 11.234 22.047 1 61.31 112 PRO A C 1
ATOM 841 O O . PRO A 1 112 ? -14.422 10.016 22.219 1 61.31 112 PRO A O 1
ATOM 844 N N . VAL A 1 113 ? -14.977 11.805 21.047 1 72.62 113 VAL A N 1
ATOM 845 C CA . VAL A 1 113 ? -15.148 11.008 19.844 1 72.62 113 VAL A CA 1
ATOM 846 C C . VAL A 1 113 ? -13.805 10.844 19.125 1 72.62 113 VAL A C 1
ATOM 848 O O . VAL A 1 113 ? -13.047 11.805 18.984 1 72.62 113 VAL A O 1
ATOM 851 N N . GLN A 1 114 ? -13.328 9.617 19.047 1 80.19 114 GLN A N 1
ATOM 852 C CA . GLN A 1 114 ? -12.078 9.305 18.359 1 80.19 114 GLN A CA 1
ATOM 853 C C . GLN A 1 114 ? -12.344 8.812 16.938 1 80.19 114 GLN A C 1
ATOM 855 O O . GLN A 1 114 ? -13.312 8.086 16.703 1 80.19 114 GLN A O 1
ATOM 860 N N . GLU A 1 115 ? -11.555 9.391 16.094 1 85.06 115 GLU A N 1
ATOM 861 C CA . GLU A 1 115 ? -11.547 8.922 14.711 1 85.06 115 GLU A CA 1
ATOM 862 C C . GLU A 1 115 ? -10.344 8.031 14.438 1 85.06 115 GLU A C 1
ATOM 864 O O . GLU A 1 115 ? -9.219 8.359 14.82 1 85.06 115 GLU A O 1
ATOM 869 N N . GLN A 1 116 ? -10.594 6.883 13.852 1 90.25 116 GLN A N 1
ATOM 870 C CA . GLN A 1 116 ? -9.516 5.969 13.477 1 90.25 116 GLN A CA 1
ATOM 871 C C . GLN A 1 116 ? -9.336 5.926 11.961 1 90.25 116 GLN A C 1
ATOM 873 O O . GLN A 1 116 ? -10.305 5.766 11.219 1 90.25 116 GLN A O 1
ATOM 878 N N . THR A 1 117 ? -8.164 6.164 11.539 1 93.44 117 THR A N 1
ATOM 879 C CA . THR A 1 117 ? -7.77 6.016 10.141 1 93.44 117 THR A CA 1
ATOM 880 C C . THR A 1 117 ? -6.867 4.797 9.961 1 93.44 117 THR A C 1
ATOM 882 O O . THR A 1 117 ? -5.844 4.672 10.641 1 93.44 117 THR A O 1
ATOM 885 N N . THR A 1 118 ? -7.246 3.836 9.164 1 96.56 118 THR A N 1
ATOM 886 C CA . THR A 1 118 ? -6.402 2.727 8.719 1 96.56 118 THR A CA 1
ATOM 887 C C . THR A 1 118 ? -6.051 2.867 7.242 1 96.56 118 THR A C 1
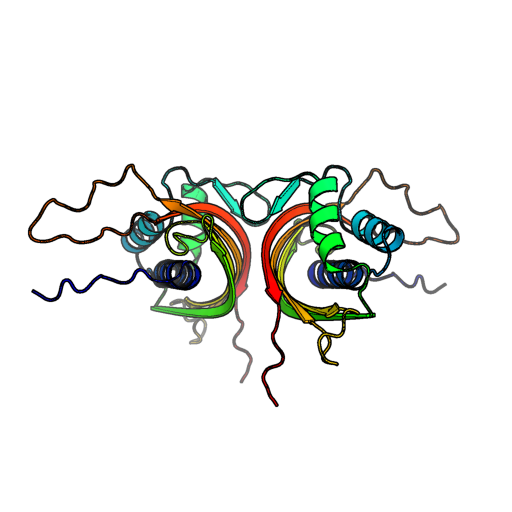ATOM 889 O O . THR A 1 118 ? -6.938 3.066 6.406 1 96.56 118 THR A O 1
ATOM 892 N N . ALA A 1 119 ? -4.734 2.76 6.965 1 98.12 119 ALA A N 1
ATOM 893 C CA . ALA A 1 119 ? -4.371 3.057 5.582 1 98.12 119 ALA A CA 1
ATOM 894 C C . ALA A 1 119 ? -3.178 2.215 5.137 1 98.12 119 ALA A C 1
ATOM 896 O O . ALA A 1 119 ? -2.338 1.832 5.953 1 98.12 119 ALA A O 1
ATOM 897 N N . SER A 1 120 ? -3.174 1.812 3.912 1 98.81 120 SER A N 1
ATOM 898 C CA . SER A 1 120 ? -2.027 1.343 3.139 1 98.81 120 SER A CA 1
ATOM 899 C C . SER A 1 120 ? -1.589 2.385 2.113 1 98.81 120 SER A C 1
ATOM 901 O O . SER A 1 120 ? -2.371 2.777 1.247 1 98.81 120 SER A O 1
ATOM 903 N N . ILE A 1 121 ? -0.357 2.857 2.199 1 98.81 121 ILE A N 1
ATOM 904 C CA . ILE A 1 121 ? 0.103 3.916 1.308 1 98.81 121 ILE A CA 1
ATOM 905 C C . ILE A 1 121 ? 1.38 3.475 0.597 1 98.81 121 ILE A C 1
ATOM 907 O O . ILE A 1 121 ? 2.297 2.943 1.228 1 98.81 121 ILE A O 1
ATOM 911 N N . ASN A 1 122 ? 1.401 3.535 -0.737 1 98.94 122 ASN A N 1
ATOM 912 C CA . ASN A 1 122 ? 2.572 3.369 -1.591 1 98.94 122 ASN A CA 1
ATOM 913 C C . ASN A 1 122 ? 2.988 4.688 -2.236 1 98.94 122 ASN A C 1
ATOM 915 O O . ASN A 1 122 ? 2.176 5.352 -2.881 1 98.94 122 ASN A O 1
ATOM 919 N N . VAL A 1 123 ? 4.277 5.043 -2.049 1 98.94 123 VAL A N 1
ATOM 920 C CA . VAL A 1 123 ? 4.707 6.324 -2.604 1 98.94 123 VAL A CA 1
ATOM 921 C C . VAL A 1 123 ? 5.969 6.129 -3.443 1 98.94 123 VAL A C 1
ATOM 923 O O . VAL A 1 123 ? 6.727 5.184 -3.223 1 98.94 123 VAL A O 1
ATOM 926 N N . VAL A 1 124 ? 6.137 6.965 -4.449 1 98.94 124 VAL A N 1
ATOM 927 C CA . VAL A 1 124 ? 7.387 7.141 -5.18 1 98.94 124 VAL A CA 1
ATOM 928 C C . VAL A 1 124 ? 8.023 8.477 -4.797 1 98.94 124 VAL A C 1
ATOM 930 O O . VAL A 1 124 ? 7.414 9.531 -4.969 1 98.94 124 VAL A O 1
ATOM 933 N N . ILE A 1 125 ? 9.211 8.422 -4.246 1 98.75 125 ILE A N 1
ATOM 934 C CA . ILE A 1 125 ? 9.953 9.578 -3.75 1 98.75 125 ILE A CA 1
ATOM 935 C C . ILE A 1 125 ? 11.055 9.945 -4.746 1 98.75 125 ILE A C 1
ATOM 937 O O . ILE A 1 125 ? 11.781 9.078 -5.234 1 98.75 125 ILE A O 1
ATOM 941 N N . GLU A 1 126 ? 11.133 11.195 -5.078 1 97.94 126 GLU A N 1
ATOM 942 C CA . GLU A 1 126 ? 12.18 11.758 -5.926 1 97.94 126 GLU A CA 1
ATOM 943 C C . GLU A 1 126 ? 12.766 13.023 -5.312 1 97.94 126 GLU A C 1
ATOM 945 O O . GLU A 1 126 ? 12.227 13.555 -4.344 1 97.94 126 GLU A O 1
ATOM 950 N N . GLN A 1 127 ? 13.844 13.414 -5.891 1 94.88 127 GLN A N 1
ATOM 951 C CA . GLN A 1 127 ? 14.414 14.703 -5.516 1 94.88 127 GLN A CA 1
ATOM 952 C C . GLN A 1 127 ? 13.75 15.844 -6.273 1 94.88 127 GLN A C 1
ATOM 954 O O . GLN A 1 127 ? 13.594 15.781 -7.496 1 94.88 127 GLN A O 1
ATOM 959 N N . ASP A 1 128 ? 13.336 16.812 -5.539 1 93.62 128 ASP A N 1
ATOM 960 C CA . ASP A 1 128 ? 12.711 18 -6.141 1 93.62 128 ASP A CA 1
ATOM 961 C C . ASP A 1 128 ? 13.75 19.062 -6.473 1 93.62 128 ASP A C 1
ATOM 963 O O . ASP A 1 128 ? 14.125 19.859 -5.609 1 93.62 128 ASP A O 1
ATOM 967 N N . ASP A 1 129 ? 14.086 19.219 -7.648 1 87.31 129 ASP A N 1
ATOM 968 C CA . ASP A 1 129 ? 15.148 20.125 -8.102 1 87.31 129 ASP A CA 1
ATOM 969 C C . ASP A 1 129 ? 14.648 21.562 -8.18 1 87.31 129 ASP A C 1
ATOM 971 O O . ASP A 1 129 ? 15.438 22.484 -8.398 1 87.31 129 ASP A O 1
ATOM 975 N N . SER A 1 130 ? 13.367 21.719 -8.125 1 85.94 130 SER A N 1
ATOM 976 C CA . SER A 1 130 ? 12.828 23.078 -8.172 1 85.94 130 SER A CA 1
ATOM 977 C C . SER A 1 130 ? 13.086 23.812 -6.859 1 85.94 130 SER A C 1
ATOM 979 O O . SER A 1 130 ? 12.969 25.031 -6.801 1 85.94 130 SER A O 1
ATOM 981 N N . LEU A 1 131 ? 13.383 23.078 -5.852 1 80.94 131 LEU A N 1
ATOM 982 C CA . LEU A 1 131 ? 13.672 23.703 -4.566 1 80.94 131 LEU A CA 1
ATOM 983 C C . LEU A 1 131 ? 15.078 24.312 -4.555 1 80.94 131 LEU A C 1
ATOM 985 O O . LEU A 1 131 ? 15.992 23.766 -5.172 1 80.94 131 LEU A O 1
ATOM 989 N N . PRO A 1 132 ? 15.125 25.516 -4.105 1 73.19 132 PRO A N 1
ATOM 990 C CA . PRO A 1 132 ? 16.422 26.188 -4.117 1 73.19 132 PRO A CA 1
ATOM 991 C C . PRO A 1 132 ? 17.5 25.406 -3.361 1 73.19 132 PRO A C 1
ATOM 993 O O . PRO A 1 132 ? 17.188 24.688 -2.406 1 73.19 132 PRO A O 1
ATOM 996 N N . PRO A 1 133 ? 18.609 25.312 -4.074 1 64.88 133 PRO A N 1
ATOM 997 C CA . PRO A 1 133 ? 19.703 24.641 -3.365 1 64.88 133 PRO A CA 1
ATOM 998 C C . PRO A 1 133 ? 19.984 25.266 -1.994 1 64.88 133 PRO A C 1
ATOM 1000 O O . PRO A 1 133 ? 19.641 26.422 -1.756 1 64.88 133 PRO A O 1
ATOM 1003 N N . PRO A 1 134 ? 20.312 24.328 -1.14 1 61.03 134 PRO A N 1
ATOM 1004 C CA . PRO A 1 134 ? 20.625 24.906 0.172 1 61.03 134 PRO A CA 1
ATOM 1005 C C . PRO A 1 134 ? 21.547 26.109 0.084 1 61.03 134 PRO A C 1
ATOM 1007 O O . PRO A 1 134 ? 22.312 26.234 -0.87 1 61.03 134 PRO A O 1
ATOM 1010 N N . PRO A 1 135 ? 21.156 27.109 0.817 1 56.53 135 PRO A N 1
ATOM 1011 C CA . PRO A 1 135 ? 22.016 28.281 0.754 1 56.53 135 PRO A CA 1
ATOM 1012 C C . PRO A 1 135 ? 23.5 27.922 0.822 1 56.53 135 PRO A C 1
ATOM 1014 O O . PRO A 1 135 ? 23.875 26.891 1.38 1 56.53 135 PRO A O 1
ATOM 1017 N N . ARG A 1 136 ? 24.344 28.547 -0.118 1 51.25 136 ARG A N 1
ATOM 1018 C CA . ARG A 1 136 ? 25.797 28.453 -0.28 1 51.25 136 ARG A CA 1
ATOM 1019 C C . ARG A 1 136 ? 26.484 28.297 1.07 1 51.25 136 ARG A C 1
ATOM 1021 O O . ARG A 1 136 ? 25.953 28.703 2.102 1 51.25 136 ARG A O 1
ATOM 1028 N N . PRO A 1 137 ? 27.859 28.031 1.11 1 50.03 137 PRO A N 1
ATOM 1029 C CA . PRO A 1 137 ? 28.734 28.094 2.279 1 50.03 137 PRO A CA 1
ATOM 1030 C C . PRO A 1 137 ? 28.609 29.406 3.051 1 50.03 137 PRO A C 1
ATOM 1032 O O . PRO A 1 137 ? 28.172 30.422 2.488 1 50.03 137 PRO A O 1
ATOM 1035 N N . PRO A 1 138 ? 29.047 29.297 4.57 1 50.78 138 PRO A N 1
ATOM 1036 C CA . PRO A 1 138 ? 29.438 28.453 5.699 1 50.78 138 PRO A CA 1
ATOM 1037 C C . PRO A 1 138 ? 28.281 27.578 6.207 1 50.78 138 PRO A C 1
ATOM 1039 O O . PRO A 1 138 ? 28.484 26.703 7.059 1 50.78 138 PRO A O 1
ATOM 1042 N N . ILE A 1 139 ? 27.125 27.969 6.078 1 44.25 139 ILE A N 1
ATOM 1043 C CA . ILE A 1 139 ? 26.094 27.094 6.633 1 44.25 139 ILE A CA 1
ATOM 1044 C C . ILE A 1 139 ? 25.641 26.094 5.582 1 44.25 139 ILE A C 1
ATOM 1046 O O . ILE A 1 139 ? 25.078 26.453 4.551 1 44.25 139 ILE A O 1
ATOM 1050 N N . ARG A 1 140 ? 26.266 25.078 5.219 1 47.59 140 ARG A N 1
ATOM 1051 C CA . ARG A 1 140 ? 25.984 24.016 4.266 1 47.59 140 ARG A CA 1
ATOM 1052 C C . ARG A 1 140 ? 24.672 23.297 4.625 1 47.59 140 ARG A C 1
ATOM 1054 O O . ARG A 1 140 ? 24.688 22.328 5.367 1 47.59 140 ARG A O 1
ATOM 1061 N N . GLY A 1 141 ? 23.547 23.938 4.977 1 49.94 141 GLY A N 1
ATOM 1062 C CA . GLY A 1 141 ? 22.406 23.172 5.438 1 49.94 141 GLY A CA 1
ATOM 1063 C C . GLY A 1 141 ? 21.859 22.234 4.379 1 49.94 141 GLY A C 1
ATOM 1064 O O . GLY A 1 141 ? 21.703 22.625 3.217 1 49.94 141 GLY A O 1
ATOM 1065 N N . PHE A 1 142 ? 22.234 21.031 4.324 1 57.09 142 PHE A N 1
ATOM 1066 C CA . PHE A 1 142 ? 21.641 20.047 3.445 1 57.09 142 PHE A CA 1
ATOM 1067 C C . PHE A 1 142 ? 20.109 20.141 3.479 1 57.09 142 PHE A C 1
ATOM 1069 O O . PHE A 1 142 ? 19.516 20.266 4.551 1 57.09 142 PHE A O 1
ATOM 1076 N N . SER A 1 143 ? 19.531 20.75 2.396 1 76.81 143 SER A N 1
ATOM 1077 C CA . SER A 1 143 ? 18.078 20.781 2.299 1 76.81 143 SER A CA 1
ATOM 1078 C C . SER A 1 143 ? 17.531 19.469 1.746 1 76.81 143 SER A C 1
ATOM 1080 O O . SER A 1 143 ? 18 18.984 0.717 1 76.81 143 SER A O 1
ATOM 1082 N N . ASP A 1 144 ? 16.812 18.75 2.553 1 88.94 144 ASP A N 1
ATOM 1083 C CA . ASP A 1 144 ? 16.156 17.516 2.113 1 88.94 144 ASP A CA 1
ATOM 1084 C C . ASP A 1 144 ? 15.18 17.812 0.969 1 88.94 144 ASP A C 1
ATOM 1086 O O . ASP A 1 144 ? 14.148 18.453 1.168 1 88.94 144 ASP A O 1
ATOM 1090 N N . ARG A 1 145 ? 15.555 17.391 -0.217 1 93.38 145 ARG A N 1
ATOM 1091 C CA . ARG A 1 145 ? 14.789 17.719 -1.418 1 93.38 145 ARG A CA 1
ATOM 1092 C C . ARG A 1 145 ? 13.836 16.594 -1.785 1 93.38 145 ARG A C 1
ATOM 1094 O O . ARG A 1 145 ? 13.195 16.625 -2.838 1 93.38 145 ARG A O 1
ATOM 1101 N N . ARG A 1 146 ? 13.727 15.711 -0.964 1 97 146 ARG A N 1
ATOM 1102 C CA . ARG A 1 146 ? 12.836 14.586 -1.235 1 97 146 ARG A CA 1
ATOM 1103 C C . ARG A 1 146 ? 11.375 15.008 -1.159 1 97 146 ARG A C 1
ATOM 1105 O O . ARG A 1 146 ? 10.977 15.695 -0.218 1 97 146 ARG A O 1
ATOM 1112 N N . ARG A 1 147 ? 10.648 14.539 -2.203 1 98.19 147 ARG A N 1
ATOM 1113 C CA . ARG A 1 147 ? 9.203 14.711 -2.244 1 98.19 147 ARG A CA 1
ATOM 1114 C C . ARG A 1 147 ? 8.523 13.508 -2.887 1 98.19 147 ARG A C 1
ATOM 1116 O O . ARG A 1 147 ? 9.133 12.812 -3.699 1 98.19 147 ARG A O 1
ATOM 1123 N N . VAL A 1 148 ? 7.355 13.273 -2.484 1 98.75 148 VAL A N 1
ATOM 1124 C CA . VAL A 1 148 ? 6.559 12.219 -3.098 1 98.75 148 VAL A CA 1
ATOM 1125 C C . VAL A 1 148 ? 6.02 12.695 -4.445 1 98.75 148 VAL A C 1
ATOM 1127 O O . VAL A 1 148 ? 5.316 13.703 -4.52 1 98.75 148 VAL A O 1
ATOM 1130 N N . LYS A 1 149 ? 6.363 11.938 -5.461 1 98.62 149 LYS A N 1
ATOM 1131 C CA . LYS A 1 149 ? 5.898 12.242 -6.809 1 98.62 149 LYS A CA 1
ATOM 1132 C C . LYS A 1 149 ? 4.598 11.508 -7.125 1 98.62 149 LYS A C 1
ATOM 1134 O O . LYS A 1 149 ? 3.762 12.016 -7.875 1 98.62 149 LYS A O 1
ATOM 1139 N N . VAL A 1 150 ? 4.445 10.344 -6.684 1 98.81 150 VAL A N 1
ATOM 1140 C CA . VAL A 1 150 ? 3.248 9.531 -6.855 1 98.81 150 VAL A CA 1
ATOM 1141 C C . VAL A 1 150 ? 2.814 8.953 -5.508 1 98.81 150 VAL A C 1
ATOM 1143 O O . VAL A 1 150 ? 3.635 8.414 -4.766 1 98.81 150 VAL A O 1
ATOM 1146 N N . LEU A 1 151 ? 1.604 9.133 -5.141 1 98.88 151 LEU A N 1
ATOM 1147 C CA . LEU A 1 151 ? 1.004 8.594 -3.926 1 98.88 151 LEU A CA 1
ATOM 1148 C C . LEU A 1 151 ? -0.228 7.754 -4.254 1 98.88 151 LEU A C 1
ATOM 1150 O O . LEU A 1 151 ? -1.132 8.219 -4.953 1 98.88 151 LEU A O 1
ATOM 1154 N N . ASN A 1 152 ? -0.246 6.516 -3.924 1 98.88 152 ASN A N 1
ATOM 1155 C CA . ASN A 1 152 ? -1.383 5.605 -4.008 1 98.88 152 ASN A CA 1
ATOM 1156 C C . ASN A 1 152 ? -1.805 5.105 -2.629 1 98.88 152 ASN A C 1
ATOM 1158 O O . ASN A 1 152 ? -1.03 4.434 -1.943 1 98.88 152 ASN A O 1
ATOM 1162 N N . GLU A 1 153 ? -2.984 5.445 -2.234 1 98.75 153 GLU A N 1
ATOM 1163 C CA . GLU A 1 153 ? -3.41 5.141 -0.872 1 98.75 153 GLU A CA 1
ATOM 1164 C C . GLU A 1 153 ? -4.777 4.465 -0.859 1 98.75 153 GLU A C 1
ATOM 1166 O O . GLU A 1 153 ? -5.68 4.859 -1.602 1 98.75 153 GLU A O 1
ATOM 1171 N N . VAL A 1 154 ? -4.949 3.4 -0.14 1 98.88 154 VAL A N 1
ATOM 1172 C CA . VAL A 1 154 ? -6.238 2.887 0.315 1 98.88 154 VAL A CA 1
ATOM 1173 C C . VAL A 1 154 ? -6.453 3.252 1.781 1 98.88 154 VAL A C 1
ATOM 1175 O O . VAL A 1 154 ? -5.633 2.914 2.639 1 98.88 154 VAL A O 1
ATOM 1178 N N . VAL A 1 155 ? -7.523 3.963 2.055 1 97.81 155 VAL A N 1
ATOM 1179 C CA . VAL A 1 155 ? -7.684 4.508 3.398 1 97.81 155 VAL A CA 1
ATOM 1180 C C . VAL A 1 155 ? -9.141 4.395 3.834 1 97.81 155 VAL A C 1
ATOM 1182 O O . VAL A 1 155 ? -10.055 4.703 3.064 1 97.81 155 VAL A O 1
ATOM 1185 N N . LEU A 1 156 ? -9.32 3.893 4.996 1 96.31 156 LEU A N 1
ATOM 1186 C CA . LEU A 1 156 ? -10.617 3.828 5.66 1 96.31 156 LEU A CA 1
ATOM 1187 C C . LEU A 1 156 ? -10.633 4.695 6.914 1 96.31 156 LEU A C 1
ATOM 1189 O O . LEU A 1 156 ? -9.758 4.566 7.77 1 96.31 156 LEU A O 1
ATOM 1193 N N . VAL A 1 157 ? -11.57 5.539 6.953 1 91.19 157 VAL A N 1
ATOM 1194 C CA . VAL A 1 157 ? -11.742 6.41 8.109 1 91.19 157 VAL A CA 1
ATOM 1195 C C . VAL A 1 157 ? -13.055 6.07 8.82 1 91.19 157 VAL A C 1
ATOM 1197 O O . VAL A 1 157 ? -14.102 5.945 8.18 1 91.19 157 VAL A O 1
ATOM 1200 N N . GLY A 1 158 ? -12.914 5.773 10.141 1 86.56 158 GLY A N 1
ATOM 1201 C CA . GLY A 1 158 ? -14.117 5.48 10.891 1 86.56 158 GLY A CA 1
ATOM 1202 C C . GLY A 1 158 ? -14.047 5.949 12.336 1 86.56 158 GLY A C 1
ATOM 1203 O O . GLY A 1 158 ? -12.969 6.281 12.836 1 86.56 158 GLY A O 1
ATOM 1204 N N . ARG A 1 159 ? -15.281 6.012 12.945 1 78.31 159 ARG A N 1
ATOM 1205 C CA . ARG A 1 159 ? -15.367 6.41 14.344 1 78.31 159 ARG A CA 1
ATOM 1206 C C . ARG A 1 159 ? -15.164 5.215 15.273 1 78.31 159 ARG A C 1
ATOM 1208 O O . ARG A 1 159 ? -15.594 4.105 14.961 1 78.31 159 ARG A O 1
ATOM 1215 N N . VAL A 1 160 ? -14.211 5.348 16.156 1 68.5 160 VAL A N 1
ATOM 1216 C CA . VAL A 1 160 ? -14.031 4.301 17.156 1 68.5 160 VAL A CA 1
ATOM 1217 C C . VAL A 1 160 ? -14.922 4.574 18.359 1 68.5 160 VAL A C 1
ATOM 1219 O O . VAL A 1 160 ? -15.008 5.715 18.828 1 68.5 160 VAL A O 1
ATOM 1222 N N . SER A 1 161 ? -16.078 3.846 18.422 1 58.03 161 SER A N 1
ATOM 1223 C CA . SER A 1 161 ? -16.922 3.992 19.594 1 58.03 161 SER A CA 1
ATOM 1224 C C . SER A 1 161 ? -16.188 3.514 20.859 1 58.03 161 SER A C 1
ATOM 1226 O O . SER A 1 161 ? -15.406 2.57 20.797 1 58.03 161 SER A O 1
ATOM 1228 N N . PRO A 1 162 ? -16.203 4.258 21.906 1 49.5 162 PRO A N 1
ATOM 1229 C CA . PRO A 1 162 ? -15.648 3.863 23.203 1 49.5 162 PRO A CA 1
ATOM 1230 C C . PRO A 1 162 ? -16.062 2.449 23.609 1 49.5 162 PRO A C 1
ATOM 1232 O O . PRO A 1 162 ? -17.219 2.057 23.438 1 49.5 162 PRO A O 1
ATOM 1235 N N . GLN A 1 163 ? -15.258 1.479 23.125 1 44.91 163 GLN A N 1
ATOM 1236 C CA . GLN A 1 163 ? -15.648 0.253 23.812 1 44.91 163 GLN A CA 1
ATOM 1237 C C . GLN A 1 163 ? -15.969 0.524 25.281 1 44.91 163 GLN A C 1
ATOM 1239 O O . GLN A 1 163 ? -15.281 1.301 25.953 1 44.91 163 GLN A O 1
ATOM 1244 N N . ALA A 1 164 ? -17.359 0.423 25.609 1 40.09 164 ALA A N 1
ATOM 1245 C CA . ALA A 1 164 ? -17.719 0.432 27.031 1 40.09 164 ALA A CA 1
ATOM 1246 C C . ALA A 1 164 ? -16.625 -0.235 27.875 1 40.09 164 ALA A C 1
ATOM 1248 O O . ALA A 1 164 ? -16.203 -1.356 27.578 1 40.09 164 ALA A O 1
ATOM 1249 N N . VAL A 1 165 ? -15.703 0.568 28.5 1 29.38 165 VAL A N 1
ATOM 1250 C CA . VAL A 1 165 ? -15.102 -0.076 29.656 1 29.38 165 VAL A CA 1
ATOM 1251 C C . VAL A 1 165 ? -16.203 -0.597 30.578 1 29.38 165 VAL A C 1
ATOM 1253 O O . VAL A 1 165 ? -17.266 0.004 30.688 1 29.38 165 VAL A O 1
ATOM 1256 N N . MET B 1 1 ? -35.219 -26.422 -0.485 1 31.78 1 MET B N 1
ATOM 1257 C CA . MET B 1 1 ? -33.812 -26.547 -0.838 1 31.78 1 MET B CA 1
ATOM 1258 C C . MET B 1 1 ? -33 -25.375 -0.296 1 31.78 1 MET B C 1
ATOM 1260 O O . MET B 1 1 ? -33.406 -24.234 -0.398 1 31.78 1 MET B O 1
ATOM 1264 N N . ALA B 1 2 ? -32.281 -25.469 0.778 1 33.81 2 ALA B N 1
ATOM 1265 C CA . ALA B 1 2 ? -31.516 -24.422 1.44 1 33.81 2 ALA B CA 1
ATOM 1266 C C . ALA B 1 2 ? -30.547 -23.734 0.464 1 33.81 2 ALA B C 1
ATOM 1268 O O . ALA B 1 2 ? -29.703 -24.391 -0.145 1 33.81 2 ALA B O 1
ATOM 1269 N N . THR B 1 3 ? -30.906 -22.906 -0.365 1 37.12 3 THR B N 1
ATOM 1270 C CA . THR B 1 3 ? -30 -22.141 -1.221 1 37.12 3 THR B CA 1
ATOM 1271 C C . THR B 1 3 ? -28.812 -21.641 -0.42 1 37.12 3 THR B C 1
ATOM 1273 O O . THR B 1 3 ? -28.969 -20.875 0.532 1 37.12 3 THR B O 1
ATOM 1276 N N . THR B 1 4 ? -27.953 -22.469 -0.092 1 39.91 4 THR B N 1
ATOM 1277 C CA . THR B 1 4 ? -26.734 -22.047 0.581 1 39.91 4 THR B CA 1
ATOM 1278 C C . THR B 1 4 ? -26.172 -20.781 -0.05 1 39.91 4 THR B C 1
ATOM 1280 O O . THR B 1 4 ? -25.734 -20.797 -1.203 1 39.91 4 THR B O 1
ATOM 1283 N N . GLU B 1 5 ? -26.766 -19.703 0.134 1 47.62 5 GLU B N 1
ATOM 1284 C CA . GLU B 1 5 ? -26.281 -18.406 -0.326 1 47.62 5 GLU B CA 1
ATOM 1285 C C . GLU B 1 5 ? -24.781 -18.25 -0.12 1 47.62 5 GLU B C 1
ATOM 1287 O O . GLU B 1 5 ? -24.281 -18.375 1.004 1 47.62 5 GLU B O 1
ATOM 1292 N N . ILE B 1 6 ? -23.984 -18.812 -1.072 1 55.75 6 ILE B N 1
ATOM 1293 C CA . ILE B 1 6 ? -22.531 -18.703 -1.01 1 55.75 6 ILE B CA 1
ATOM 1294 C C . ILE B 1 6 ? -22.141 -17.281 -0.61 1 55.75 6 ILE B C 1
ATOM 1296 O O . ILE B 1 6 ? -22.531 -16.312 -1.268 1 55.75 6 ILE B O 1
ATOM 1300 N N . VAL B 1 7 ? -21.953 -16.984 0.614 1 72.06 7 VAL B N 1
ATOM 1301 C CA . VAL B 1 7 ? -21.531 -15.688 1.14 1 72.06 7 VAL B CA 1
ATOM 1302 C C . VAL B 1 7 ? -20.141 -15.352 0.628 1 72.06 7 VAL B C 1
ATOM 1304 O O . VAL B 1 7 ? -19.188 -16.094 0.876 1 72.06 7 VAL B O 1
ATOM 1307 N N . LEU B 1 8 ? -20.016 -14.469 -0.329 1 84.62 8 LEU B N 1
ATOM 1308 C CA . LEU B 1 8 ? -18.734 -14.016 -0.849 1 84.62 8 LEU B CA 1
ATOM 1309 C C . LEU B 1 8 ? -17.859 -13.453 0.269 1 84.62 8 LEU B C 1
ATOM 1311 O O . LEU B 1 8 ? -18.375 -12.828 1.201 1 84.62 8 LEU B O 1
ATOM 1315 N N . LEU B 1 9 ? -16.594 -13.82 0.219 1 92.25 9 LEU B N 1
ATOM 1316 C CA . LEU B 1 9 ? -15.602 -13.289 1.146 1 92.25 9 LEU B CA 1
ATOM 1317 C C . LEU B 1 9 ? -15.523 -11.773 1.043 1 92.25 9 LEU B C 1
ATOM 1319 O O . LEU B 1 9 ? -15.898 -11.195 0.019 1 92.25 9 LEU B O 1
ATOM 1323 N N . SER B 1 10 ? -15.117 -11.125 2.176 1 96.38 10 SER B N 1
ATOM 1324 C CA . SER B 1 10 ? -14.789 -9.703 2.09 1 96.38 10 SER B CA 1
ATOM 1325 C C . SER B 1 10 ? -13.719 -9.445 1.037 1 96.38 10 SER B C 1
ATOM 1327 O O . SER B 1 10 ? -13 -10.359 0.64 1 96.38 10 SER B O 1
ATOM 1329 N N . LEU B 1 11 ? -13.641 -8.273 0.606 1 98.06 11 LEU B N 1
ATOM 1330 C CA . LEU B 1 11 ? -12.625 -7.926 -0.383 1 98.06 11 LEU B CA 1
ATOM 1331 C C . LEU B 1 11 ? -11.227 -8.219 0.146 1 98.06 11 LEU B C 1
ATOM 1333 O O . LEU B 1 11 ? -10.359 -8.695 -0.597 1 98.06 11 LEU B O 1
ATOM 1337 N N . SER B 1 12 ? -10.961 -7.93 1.383 1 98.31 12 SER B N 1
ATOM 1338 C CA . SER B 1 12 ? -9.656 -8.18 1.985 1 98.31 12 SER B CA 1
ATOM 1339 C C . SER B 1 12 ? -9.344 -9.672 2.025 1 98.31 12 SER B C 1
ATOM 1341 O O . SER B 1 12 ? -8.242 -10.086 1.656 1 98.31 12 SER B O 1
ATOM 1343 N N . GLN B 1 13 ? -10.266 -10.445 2.516 1 97.69 13 GLN B N 1
ATOM 1344 C CA . GLN B 1 13 ? -10.039 -11.883 2.588 1 97.69 13 GLN B CA 1
ATOM 1345 C C . GLN B 1 13 ? -9.844 -12.484 1.196 1 97.69 13 GLN B C 1
ATOM 1347 O O . GLN B 1 13 ? -9 -13.359 1.003 1 97.69 13 GLN B O 1
ATOM 1352 N N . TRP B 1 14 ? -10.695 -12.078 0.267 1 97.69 14 TRP B N 1
ATOM 1353 C CA . TRP B 1 14 ? -10.539 -12.492 -1.124 1 97.69 14 TRP B CA 1
ATOM 1354 C C . TRP B 1 14 ? -9.133 -12.195 -1.629 1 97.69 14 TRP B C 1
ATOM 1356 O O . TRP B 1 14 ? -8.484 -13.055 -2.217 1 97.69 14 TRP B O 1
ATOM 1366 N N . THR B 1 15 ? -8.672 -10.992 -1.421 1 98.56 15 THR B N 1
ATOM 1367 C CA . THR B 1 15 ? -7.352 -10.57 -1.856 1 98.56 15 THR B CA 1
ATOM 1368 C C . THR B 1 15 ? -6.266 -11.422 -1.204 1 98.56 15 THR B C 1
ATOM 1370 O O . THR B 1 15 ? -5.363 -11.914 -1.884 1 98.56 15 THR B O 1
ATOM 1373 N N . LYS B 1 16 ? -6.32 -11.609 0.125 1 98.38 16 LYS B N 1
ATOM 1374 C CA . LYS B 1 16 ? -5.34 -12.406 0.854 1 98.38 16 LYS B CA 1
ATOM 1375 C C . LYS B 1 16 ? -5.27 -13.828 0.308 1 98.38 16 LYS B C 1
ATOM 1377 O O . LYS B 1 16 ? -4.18 -14.375 0.125 1 98.38 16 LYS B O 1
ATOM 1382 N N . ASN B 1 17 ? -6.426 -14.391 0.066 1 97.62 17 ASN B N 1
ATOM 1383 C CA . ASN B 1 17 ? -6.469 -15.75 -0.467 1 97.62 17 ASN B CA 1
ATOM 1384 C C . ASN B 1 17 ? -5.781 -15.844 -1.825 1 97.62 17 ASN B C 1
ATOM 1386 O O . ASN B 1 17 ? -5.031 -16.781 -2.084 1 97.62 17 ASN B O 1
ATOM 1390 N N . HIS B 1 18 ? -6.066 -14.922 -2.652 1 97.75 18 HIS B N 1
ATOM 1391 C CA . HIS B 1 18 ? -5.488 -14.961 -3.99 1 97.75 18 HIS B CA 1
ATOM 1392 C C . HIS B 1 18 ? -3.982 -14.719 -3.947 1 97.75 18 HIS B C 1
ATOM 1394 O O . HIS B 1 18 ? -3.225 -15.359 -4.68 1 97.75 18 HIS B O 1
ATOM 1400 N N . LEU B 1 19 ? -3.512 -13.789 -3.117 1 97.12 19 LEU B N 1
ATOM 1401 C CA . LEU B 1 19 ? -2.076 -13.602 -2.949 1 97.12 19 LEU B CA 1
ATOM 1402 C C . LEU B 1 19 ? -1.412 -14.875 -2.441 1 97.12 19 LEU B C 1
ATOM 1404 O O . LEU B 1 19 ? -0.333 -15.25 -2.908 1 97.12 19 LEU B O 1
ATOM 1408 N N . THR B 1 20 ? -2.053 -15.523 -1.48 1 96.12 20 THR B N 1
ATOM 1409 C CA . THR B 1 20 ? -1.541 -16.781 -0.959 1 96.12 20 THR B CA 1
ATOM 1410 C C . THR B 1 20 ? -1.413 -17.828 -2.076 1 96.12 20 THR B C 1
ATOM 1412 O O . THR B 1 20 ? -0.384 -18.484 -2.193 1 96.12 20 THR B O 1
ATOM 1415 N N . ALA B 1 21 ? -2.439 -17.891 -2.902 1 94.81 21 ALA B N 1
ATOM 1416 C CA . ALA B 1 21 ? -2.416 -18.844 -4.016 1 94.81 21 ALA B CA 1
ATOM 1417 C C . ALA B 1 21 ? -1.27 -18.531 -4.973 1 94.81 21 ALA B C 1
ATOM 1419 O O . ALA B 1 21 ? -0.604 -19.438 -5.473 1 94.81 21 ALA B O 1
ATOM 1420 N N . ILE B 1 22 ? -1.061 -17.312 -5.242 1 94.56 22 ILE B N 1
ATOM 1421 C CA . ILE B 1 22 ? 0.009 -16.875 -6.137 1 94.56 22 ILE B CA 1
ATOM 1422 C C . ILE B 1 22 ? 1.359 -17.312 -5.57 1 94.56 22 ILE B C 1
ATOM 1424 O O . ILE B 1 22 ? 2.182 -17.891 -6.281 1 94.56 22 ILE B O 1
ATOM 1428 N N . PHE B 1 23 ? 1.604 -17.109 -4.324 1 91.81 23 PHE B N 1
ATOM 1429 C CA . PHE B 1 23 ? 2.893 -17.422 -3.717 1 91.81 23 PHE B CA 1
ATOM 1430 C C . PHE B 1 23 ? 3.068 -18.922 -3.543 1 91.81 23 PHE B C 1
ATOM 1432 O O . PHE B 1 23 ? 4.195 -19.422 -3.545 1 91.81 23 PHE B O 1
ATOM 1439 N N . GLN B 1 24 ? 2.023 -19.641 -3.434 1 89.44 24 GLN B N 1
ATOM 1440 C CA . GLN B 1 24 ? 2.113 -21.078 -3.178 1 89.44 24 GLN B CA 1
ATOM 1441 C C . GLN B 1 24 ? 2.129 -21.859 -4.484 1 89.44 24 GLN B C 1
ATOM 1443 O O . GLN B 1 24 ? 2.328 -23.078 -4.477 1 89.44 24 GLN B O 1
ATOM 1448 N N . ALA B 1 25 ? 1.853 -21.141 -5.562 1 88.81 25 ALA B N 1
ATOM 1449 C CA . ALA B 1 25 ? 1.945 -21.828 -6.852 1 88.81 25 ALA B CA 1
ATOM 1450 C C . ALA B 1 25 ? 3.359 -22.344 -7.098 1 88.81 25 ALA B C 1
ATOM 1452 O O . ALA B 1 25 ? 4.332 -21.594 -6.969 1 88.81 25 ALA B O 1
ATOM 1453 N N . THR B 1 26 ? 3.504 -23.594 -7.543 1 83.12 26 THR B N 1
ATOM 1454 C CA . THR B 1 26 ? 4.824 -24.188 -7.691 1 83.12 26 THR B CA 1
ATOM 1455 C C . THR B 1 26 ? 5.113 -24.516 -9.156 1 83.12 26 THR B C 1
ATOM 1457 O O . THR B 1 26 ? 6.188 -25.016 -9.484 1 83.12 26 THR B O 1
ATOM 1460 N N . THR B 1 27 ? 4.141 -24.375 -9.984 1 85.81 27 THR B N 1
ATOM 1461 C CA . THR B 1 27 ? 4.344 -24.562 -11.414 1 85.81 27 THR B CA 1
ATOM 1462 C C . THR B 1 27 ? 3.943 -23.312 -12.188 1 85.81 27 THR B C 1
ATOM 1464 O O . THR B 1 27 ? 3.189 -22.469 -11.68 1 85.81 27 THR B O 1
ATOM 1467 N N . ALA B 1 28 ? 4.402 -23.234 -13.359 1 87.19 28 ALA B N 1
ATOM 1468 C CA . ALA B 1 28 ? 4.055 -22.094 -14.203 1 87.19 28 ALA B CA 1
ATOM 1469 C C . ALA B 1 28 ? 2.557 -22.062 -14.484 1 87.19 28 ALA B C 1
ATOM 1471 O O . ALA B 1 28 ? 1.949 -20.984 -14.492 1 87.19 28 ALA B O 1
ATOM 1472 N N . SER B 1 29 ? 2.023 -23.234 -14.781 1 91.19 29 SER B N 1
ATOM 1473 C CA . SER B 1 29 ? 0.594 -23.312 -15.07 1 91.19 29 SER B CA 1
ATOM 1474 C C . SER B 1 29 ? -0.236 -22.891 -13.859 1 91.19 29 SER B C 1
ATOM 1476 O O . SER B 1 29 ? -1.223 -22.156 -14 1 91.19 29 SER B O 1
ATOM 1478 N N . ALA B 1 30 ? 0.151 -23.344 -12.656 1 91.88 30 ALA B N 1
ATOM 1479 C CA . ALA B 1 30 ? -0.558 -22.969 -11.438 1 91.88 30 ALA B CA 1
ATOM 1480 C C . ALA B 1 30 ? -0.468 -21.469 -11.18 1 91.88 30 ALA B C 1
ATOM 1482 O O . ALA B 1 30 ? -1.431 -20.844 -10.719 1 91.88 30 ALA B O 1
ATOM 1483 N N . LEU B 1 31 ? 0.682 -20.906 -11.438 1 93 31 LEU B N 1
ATOM 1484 C CA . LEU B 1 31 ? 0.861 -19.469 -11.273 1 93 31 LEU B CA 1
ATOM 1485 C C . LEU B 1 31 ? -0.037 -18.688 -12.242 1 93 31 LEU B C 1
ATOM 1487 O O . LEU B 1 31 ? -0.697 -17.734 -11.844 1 93 31 LEU B O 1
ATOM 1491 N N . GLU B 1 32 ? -0.067 -19.109 -13.453 1 94.25 32 GLU B N 1
ATOM 1492 C CA . GLU B 1 32 ? -0.907 -18.438 -14.445 1 94.25 32 GLU B CA 1
ATOM 1493 C C . GLU B 1 32 ? -2.381 -18.516 -14.055 1 94.25 32 GLU B C 1
ATOM 1495 O O . GLU B 1 32 ? -3.113 -17.531 -14.195 1 94.25 32 GLU B O 1
ATOM 1500 N N . GLU B 1 33 ? -2.781 -19.641 -13.617 1 95.25 33 GLU B N 1
ATOM 1501 C CA . GLU B 1 33 ? -4.164 -19.812 -13.18 1 95.25 33 GLU B CA 1
ATOM 1502 C C . GLU B 1 33 ? -4.48 -18.891 -12 1 95.25 33 GLU B C 1
ATOM 1504 O O . GLU B 1 33 ? -5.551 -18.281 -11.953 1 95.25 33 GLU B O 1
ATOM 1509 N N . ALA B 1 34 ? -3.543 -18.875 -11.047 1 96.25 34 ALA B N 1
ATOM 1510 C CA . ALA B 1 34 ? -3.725 -18 -9.883 1 96.25 34 ALA B CA 1
ATOM 1511 C C . ALA B 1 34 ? -3.812 -16.531 -10.305 1 96.25 34 ALA B C 1
ATOM 1513 O O . ALA B 1 34 ? -4.629 -15.781 -9.766 1 96.25 34 ALA B O 1
ATOM 1514 N N . LEU B 1 35 ? -2.994 -16.141 -11.234 1 97.31 35 LEU B N 1
ATOM 1515 C CA . LEU B 1 35 ? -2.994 -14.75 -11.711 1 97.31 35 LEU B CA 1
ATOM 1516 C C . LEU B 1 35 ? -4.273 -14.445 -12.484 1 97.31 35 LEU B C 1
ATOM 1518 O O . LEU B 1 35 ? -4.844 -13.359 -12.336 1 97.31 35 LEU B O 1
ATOM 1522 N N . ASP B 1 36 ? -4.77 -15.414 -13.242 1 96.5 36 ASP B N 1
ATOM 1523 C CA . ASP B 1 36 ? -6.008 -15.219 -13.992 1 96.5 36 ASP B CA 1
ATOM 1524 C C . ASP B 1 36 ? -7.199 -15.055 -13.055 1 96.5 36 ASP B C 1
ATOM 1526 O O . ASP B 1 36 ? -8.148 -14.336 -13.367 1 96.5 36 ASP B O 1
ATOM 1530 N N . ALA B 1 37 ? -7.137 -15.695 -11.953 1 96.44 37 ALA B N 1
ATOM 1531 C CA . ALA B 1 37 ? -8.211 -15.617 -10.969 1 96.44 37 ALA B CA 1
ATOM 1532 C C . ALA B 1 37 ? -8.133 -14.312 -10.18 1 96.44 37 ALA B C 1
ATOM 1534 O O . ALA B 1 37 ? -9.102 -13.922 -9.516 1 96.44 37 ALA B O 1
ATOM 1535 N N . PHE B 1 38 ? -7.008 -13.68 -10.234 1 97.81 38 PHE B N 1
ATOM 1536 C CA . PHE B 1 38 ? -6.762 -12.516 -9.391 1 97.81 38 PHE B CA 1
ATOM 1537 C C . PHE B 1 38 ? -6.812 -11.234 -10.211 1 97.81 38 PHE B C 1
ATOM 1539 O O . PHE B 1 38 ? -7.402 -10.242 -9.789 1 97.81 38 PHE B O 1
ATOM 1546 N N . LEU B 1 39 ? -6.262 -11.227 -11.445 1 98.19 39 LEU B N 1
ATOM 1547 C CA . LEU B 1 39 ? -6.059 -10.023 -12.234 1 98.19 39 LEU B CA 1
ATOM 1548 C C . LEU B 1 39 ? -6.949 -10.023 -13.469 1 98.19 39 LEU B C 1
ATOM 1550 O O . LEU B 1 39 ? -7.129 -11.062 -14.109 1 98.19 39 LEU B O 1
ATOM 1554 N N . PHE B 1 40 ? -7.41 -8.82 -13.805 1 97.06 40 PHE B N 1
ATOM 1555 C CA . PHE B 1 40 ? -7.91 -8.609 -15.164 1 97.06 40 PHE B CA 1
ATOM 1556 C C . PHE B 1 40 ? -6.812 -8.867 -16.188 1 97.06 40 PHE B C 1
ATOM 1558 O O . PHE B 1 40 ? -5.629 -8.656 -15.906 1 97.06 40 PHE B O 1
ATOM 1565 N N . LYS B 1 41 ? -7.199 -9.281 -17.438 1 94.56 41 LYS B N 1
ATOM 1566 C CA . LYS B 1 41 ? -6.234 -9.477 -18.516 1 94.56 41 LYS B CA 1
ATOM 1567 C C . LYS B 1 41 ? -5.531 -8.164 -18.859 1 94.56 41 LYS B C 1
ATOM 1569 O O . LYS B 1 41 ? -4.355 -8.164 -19.219 1 94.56 41 LYS B O 1
ATOM 1574 N N . ASP B 1 42 ? -6.258 -7.082 -18.719 1 95.5 42 ASP B N 1
ATOM 1575 C CA . ASP B 1 42 ? -5.703 -5.777 -19.062 1 95.5 42 ASP B CA 1
ATOM 1576 C C . ASP B 1 42 ? -5.438 -4.945 -17.812 1 95.5 42 ASP B C 1
ATOM 1578 O O . ASP B 1 42 ? -5.566 -3.721 -17.828 1 95.5 42 ASP B O 1
ATOM 1582 N N . ALA B 1 43 ? -5.184 -5.594 -16.688 1 98.06 43 ALA B N 1
ATOM 1583 C CA . ALA B 1 43 ? -4.906 -4.883 -15.445 1 98.06 43 ALA B CA 1
ATOM 1584 C C . ALA B 1 43 ? -3.725 -3.932 -15.609 1 98.06 43 ALA B C 1
ATOM 1586 O O . ALA B 1 43 ? -2.758 -4.246 -16.312 1 98.06 43 ALA B O 1
ATOM 1587 N N . THR B 1 44 ? -3.826 -2.73 -15.023 1 98.56 44 THR B N 1
ATOM 1588 C CA . THR B 1 44 ? -2.678 -1.842 -14.875 1 98.56 44 THR B CA 1
ATOM 1589 C C . THR B 1 44 ? -1.849 -2.229 -13.656 1 98.56 44 THR B C 1
ATOM 1591 O O . THR B 1 44 ? -2.355 -2.236 -12.531 1 98.56 44 THR B O 1
ATOM 1594 N N . ILE B 1 45 ? -0.588 -2.557 -13.844 1 98.69 45 ILE B N 1
ATOM 1595 C CA . ILE B 1 45 ? 0.261 -3.061 -12.773 1 98.69 45 ILE B CA 1
ATOM 1596 C C . ILE B 1 45 ? 1.459 -2.135 -12.586 1 98.69 45 ILE B C 1
ATOM 1598 O O . ILE B 1 45 ? 2.193 -1.857 -13.531 1 98.69 45 ILE B O 1
ATOM 1602 N N . THR B 1 46 ? 1.636 -1.577 -11.438 1 98.81 46 THR B N 1
ATOM 1603 C CA . THR B 1 46 ? 2.801 -0.78 -11.07 1 98.81 46 THR B CA 1
ATOM 1604 C C . THR B 1 46 ? 3.586 -1.457 -9.953 1 98.81 46 THR B C 1
ATOM 1606 O O . THR B 1 46 ? 3.023 -1.791 -8.906 1 98.81 46 THR B O 1
ATOM 1609 N N . VAL B 1 47 ? 4.855 -1.693 -10.211 1 98.62 47 VAL B N 1
ATOM 1610 C CA . VAL B 1 47 ? 5.734 -2.287 -9.203 1 98.62 47 VAL B CA 1
ATOM 1611 C C . VAL B 1 47 ? 6.93 -1.369 -8.961 1 98.62 47 VAL B C 1
ATOM 1613 O O . VAL B 1 47 ? 7.66 -1.027 -9.898 1 98.62 47 VAL B O 1
ATOM 1616 N N . ASN B 1 48 ? 7.094 -0.964 -7.691 1 98.31 48 ASN B N 1
ATOM 1617 C CA . ASN B 1 48 ? 8.211 -0.106 -7.305 1 98.31 48 ASN B CA 1
ATOM 1618 C C . ASN B 1 48 ? 8.312 1.121 -8.211 1 98.31 48 ASN B C 1
ATOM 1620 O O . ASN B 1 48 ? 9.398 1.462 -8.68 1 98.31 48 ASN B O 1
ATOM 1624 N N . GLY B 1 49 ? 7.137 1.652 -8.5 1 98.12 49 GLY B N 1
ATOM 1625 C CA . GLY B 1 49 ? 7.07 2.93 -9.195 1 98.12 49 GLY B CA 1
ATOM 1626 C C . GLY B 1 49 ? 7.059 2.789 -10.703 1 98.12 49 GLY B C 1
ATOM 1627 O O . GLY B 1 49 ? 6.922 3.779 -11.422 1 98.12 49 GLY B O 1
ATOM 1628 N N . ARG B 1 50 ? 7.172 1.605 -11.172 1 98 50 ARG B N 1
ATOM 1629 C CA . ARG B 1 50 ? 7.195 1.385 -12.609 1 98 50 ARG B CA 1
ATOM 1630 C C . ARG B 1 50 ? 5.98 0.583 -13.062 1 98 50 ARG B C 1
ATOM 1632 O O . ARG B 1 50 ? 5.664 -0.458 -12.484 1 98 50 ARG B O 1
ATOM 1639 N N . THR B 1 51 ? 5.324 1.135 -14.102 1 98.25 51 THR B N 1
ATOM 1640 C CA . THR B 1 51 ? 4.25 0.36 -14.711 1 98.25 51 THR B CA 1
ATOM 1641 C C . THR B 1 51 ? 4.812 -0.752 -15.586 1 98.25 51 THR B C 1
ATOM 1643 O O . THR B 1 51 ? 5.656 -0.502 -16.453 1 98.25 51 THR B O 1
ATOM 1646 N N . ILE B 1 52 ? 4.41 -1.955 -15.367 1 98.06 52 ILE B N 1
ATOM 1647 C CA . ILE B 1 52 ? 4.938 -3.098 -16.109 1 98.06 52 ILE B CA 1
ATOM 1648 C C . ILE B 1 52 ? 3.789 -3.908 -16.703 1 98.06 52 ILE B C 1
ATOM 1650 O O . ILE B 1 52 ? 2.635 -3.748 -16.297 1 98.06 52 ILE B O 1
ATOM 1654 N N . SER B 1 53 ? 4.086 -4.738 -17.641 1 97.5 53 SER B N 1
ATOM 1655 C CA . SER B 1 53 ? 3.08 -5.605 -18.25 1 97.5 53 SER B CA 1
ATOM 1656 C C . SER B 1 53 ? 2.77 -6.797 -17.359 1 97.5 53 SER B C 1
ATOM 1658 O O . SER B 1 53 ? 3.529 -7.105 -16.438 1 97.5 53 SER B O 1
ATOM 1660 N N . ARG B 1 54 ? 1.697 -7.422 -17.656 1 96.5 54 ARG B N 1
ATOM 1661 C CA . ARG B 1 54 ? 1.339 -8.641 -16.938 1 96.5 54 ARG B CA 1
ATOM 1662 C C . ARG B 1 54 ? 2.42 -9.703 -17.094 1 96.5 54 ARG B C 1
ATOM 1664 O O . ARG B 1 54 ? 2.721 -10.438 -16.141 1 96.5 54 ARG B O 1
ATOM 1671 N N . THR B 1 55 ? 2.969 -9.812 -18.297 1 94.19 55 THR B N 1
ATOM 1672 C CA . THR B 1 55 ? 4.039 -10.766 -18.562 1 94.19 55 THR B CA 1
ATOM 1673 C C . THR B 1 55 ? 5.254 -10.469 -17.688 1 94.19 55 THR B C 1
ATOM 1675 O O . THR B 1 55 ? 5.82 -11.375 -17.062 1 94.19 55 THR B O 1
ATOM 1678 N N . GLU B 1 56 ? 5.68 -9.25 -17.641 1 94.44 56 GLU B N 1
ATOM 1679 C CA . GLU B 1 56 ? 6.789 -8.859 -16.781 1 94.44 56 GLU B CA 1
ATOM 1680 C C . GLU B 1 56 ? 6.492 -9.172 -15.312 1 94.44 56 GLU B C 1
ATOM 1682 O O . GLU B 1 56 ? 7.367 -9.633 -14.578 1 94.44 56 GLU B O 1
ATOM 1687 N N . PHE B 1 57 ? 5.289 -8.93 -14.852 1 95.81 57 PHE B N 1
ATOM 1688 C CA . PHE B 1 57 ? 4.871 -9.211 -13.484 1 95.81 57 PHE B CA 1
ATOM 1689 C C . PHE B 1 57 ? 4.957 -10.703 -13.18 1 95.81 57 PHE B C 1
ATOM 1691 O O . PHE B 1 57 ? 5.488 -11.102 -12.141 1 95.81 57 PHE B O 1
ATOM 1698 N N . THR B 1 58 ? 4.496 -11.461 -14.078 1 92.75 58 THR B N 1
ATOM 1699 C CA . THR B 1 58 ? 4.582 -12.914 -13.953 1 92.75 58 THR B CA 1
ATOM 1700 C C . THR B 1 58 ? 6.031 -13.359 -13.797 1 92.75 58 THR B C 1
ATOM 1702 O O . THR B 1 58 ? 6.344 -14.203 -12.961 1 92.75 58 THR B O 1
ATOM 1705 N N . ASN B 1 59 ? 6.867 -12.789 -14.602 1 88.94 59 ASN B N 1
ATOM 1706 C CA . ASN B 1 59 ? 8.289 -13.125 -14.539 1 88.94 59 ASN B CA 1
ATOM 1707 C C . ASN B 1 59 ? 8.898 -12.758 -13.188 1 88.94 59 ASN B C 1
ATOM 1709 O O . ASN B 1 59 ? 9.742 -13.484 -12.664 1 88.94 59 ASN B O 1
ATOM 1713 N N . LEU B 1 60 ? 8.469 -11.648 -12.703 1 87.88 60 LEU B N 1
ATOM 1714 C CA . LEU B 1 60 ? 8.938 -11.234 -11.383 1 87.88 60 LEU B CA 1
ATOM 1715 C C . LEU B 1 60 ? 8.539 -12.25 -10.32 1 87.88 60 LEU B C 1
ATOM 1717 O O . LEU B 1 60 ? 9.32 -12.555 -9.422 1 87.88 60 LEU B O 1
ATOM 1721 N N . LEU B 1 61 ? 7.355 -12.781 -10.43 1 87.94 61 LEU B N 1
ATOM 1722 C CA . LEU B 1 61 ? 6.828 -13.734 -9.461 1 87.94 61 LEU B CA 1
ATOM 1723 C C . LEU B 1 61 ? 7.469 -15.109 -9.648 1 87.94 61 LEU B C 1
ATOM 1725 O O . LEU B 1 61 ? 7.684 -15.836 -8.672 1 87.94 61 LEU B O 1
ATOM 1729 N N . SER B 1 62 ? 7.754 -15.602 -10.883 1 76.25 62 SER B N 1
ATOM 1730 C CA . SER B 1 62 ? 8.305 -16.906 -11.227 1 76.25 62 SER B CA 1
ATOM 1731 C C . SER B 1 62 ? 9.773 -17 -10.836 1 76.25 62 SER B C 1
ATOM 1733 O O . SER B 1 62 ? 10.266 -18.078 -10.5 1 76.25 62 SER B O 1
ATOM 1735 N N . GLY B 1 63 ? 10.516 -16.078 -11.141 1 61.75 63 GLY B N 1
ATOM 1736 C CA . GLY B 1 63 ? 11.93 -16.156 -10.805 1 61.75 63 GLY B CA 1
ATOM 1737 C C . GLY B 1 63 ? 12.18 -16.516 -9.352 1 61.75 63 GLY B C 1
ATOM 1738 O O . GLY B 1 63 ? 13.211 -17.125 -9.031 1 61.75 63 GLY B O 1
ATOM 1739 N N . GLU B 1 64 ? 11.219 -16.312 -8.617 1 55.06 64 GLU B N 1
ATOM 1740 C CA . GLU B 1 64 ? 11.367 -16.594 -7.191 1 55.06 64 GLU B CA 1
ATOM 1741 C C . GLU B 1 64 ? 11 -18.031 -6.863 1 55.06 64 GLU B C 1
ATOM 1743 O O . GLU B 1 64 ? 11.445 -18.578 -5.848 1 55.06 64 GLU B O 1
ATOM 1748 N N . LYS B 1 65 ? 10.18 -18.828 -7.695 1 56.81 65 LYS B N 1
ATOM 1749 C CA . LYS B 1 65 ? 9.344 -19.875 -7.117 1 56.81 65 LYS B CA 1
ATOM 1750 C C . LYS B 1 65 ? 9.758 -21.25 -7.617 1 56.81 65 LYS B C 1
ATOM 1752 O O . LYS B 1 65 ? 9.477 -22.266 -6.969 1 56.81 65 LYS B O 1
ATOM 1757 N N . PHE B 1 66 ? 10.031 -21.547 -8.922 1 53.5 66 PHE B N 1
ATOM 1758 C CA . PHE B 1 66 ? 9.57 -22.828 -9.438 1 53.5 66 PHE B CA 1
ATOM 1759 C C . PHE B 1 66 ? 10.312 -23.984 -8.766 1 53.5 66 PHE B C 1
ATOM 1761 O O . PHE B 1 66 ? 9.93 -25.141 -8.906 1 53.5 66 PHE B O 1
ATOM 1768 N N . ASP B 1 67 ? 11.305 -23.641 -8.164 1 53.62 67 ASP B N 1
ATOM 1769 C CA . ASP B 1 67 ? 11.922 -24.781 -7.504 1 53.62 67 ASP B CA 1
ATOM 1770 C C . ASP B 1 67 ? 11.523 -24.859 -6.031 1 53.62 67 ASP B C 1
ATOM 1772 O O . ASP B 1 67 ? 12.242 -25.438 -5.215 1 53.62 67 ASP B O 1
ATOM 1776 N N . GLU B 1 68 ? 10.32 -24.25 -5.797 1 56.16 68 GLU B N 1
ATOM 1777 C CA . GLU B 1 68 ? 10.023 -23.906 -4.41 1 56.16 68 GLU B CA 1
ATOM 1778 C C . GLU B 1 68 ? 9.164 -24.984 -3.752 1 56.16 68 GLU B C 1
ATOM 1780 O O . GLU B 1 68 ? 8.281 -25.562 -4.391 1 56.16 68 GLU B O 1
ATOM 1785 N N . THR B 1 69 ? 9.562 -25.562 -2.52 1 61.38 69 THR B N 1
ATOM 1786 C CA . THR B 1 69 ? 8.805 -26.562 -1.791 1 61.38 69 THR B CA 1
ATOM 1787 C C . THR B 1 69 ? 7.637 -25.938 -1.035 1 61.38 69 THR B C 1
ATOM 1789 O O . THR B 1 69 ? 6.52 -26.453 -1.059 1 61.38 69 THR B O 1
ATOM 1792 N N . HIS B 1 70 ? 8.047 -24.906 -0.205 1 74.12 70 HIS B N 1
ATOM 1793 C CA . HIS B 1 70 ? 6.996 -24.422 0.689 1 74.12 70 HIS B CA 1
ATOM 1794 C C . HIS B 1 70 ? 7.023 -22.906 0.802 1 74.12 70 HIS B C 1
ATOM 1796 O O . HIS B 1 70 ? 8.102 -22.297 0.86 1 74.12 70 HIS B O 1
ATOM 1802 N N . ALA B 1 71 ? 5.848 -22.297 0.521 1 83.94 71 ALA B N 1
ATOM 1803 C CA . ALA B 1 71 ? 5.738 -20.859 0.726 1 83.94 71 ALA B CA 1
ATOM 1804 C C . ALA B 1 71 ? 4.766 -20.531 1.858 1 83.94 71 ALA B C 1
ATOM 1806 O O . ALA B 1 71 ? 3.723 -21.188 1.993 1 83.94 71 ALA B O 1
ATOM 1807 N N . SER B 1 72 ? 5.219 -19.641 2.746 1 89.88 72 SER B N 1
ATOM 1808 C CA . SER B 1 72 ? 4.355 -19.094 3.789 1 89.88 72 SER B CA 1
ATOM 1809 C C . SER B 1 72 ? 4.191 -17.578 3.633 1 89.88 72 SER B C 1
ATOM 1811 O O . SER B 1 72 ? 5.133 -16.891 3.238 1 89.88 72 SER B O 1
ATOM 1813 N N . ILE B 1 73 ? 2.998 -17.141 3.844 1 94.44 73 ILE B N 1
ATOM 1814 C CA . ILE B 1 73 ? 2.713 -15.719 3.744 1 94.44 73 ILE B CA 1
ATOM 1815 C C . ILE B 1 73 ? 2.012 -15.242 5.016 1 94.44 73 ILE B C 1
ATOM 1817 O O . ILE B 1 73 ? 1.139 -15.938 5.547 1 94.44 73 ILE B O 1
ATOM 1821 N N . SER B 1 74 ? 2.459 -14.141 5.609 1 96.81 74 SER B N 1
ATOM 1822 C CA . SER B 1 74 ? 1.854 -13.484 6.762 1 96.81 74 SER B CA 1
ATOM 1823 C C . SER B 1 74 ? 1.414 -12.062 6.422 1 96.81 74 SER B C 1
ATOM 1825 O O . SER B 1 74 ? 2.164 -11.305 5.801 1 96.81 74 SER B O 1
ATOM 1827 N N . PHE B 1 75 ? 0.225 -11.781 6.832 1 97.88 75 PHE B N 1
ATOM 1828 C CA . PHE B 1 75 ? -0.337 -10.453 6.578 1 97.88 75 PHE B CA 1
ATOM 1829 C C . PHE B 1 75 ? -0.307 -9.602 7.84 1 97.88 75 PHE B C 1
ATOM 1831 O O . PHE B 1 75 ? -0.889 -9.977 8.859 1 97.88 75 PHE B O 1
ATOM 1838 N N . ALA B 1 76 ? 0.378 -8.461 7.773 1 97 76 ALA B N 1
ATOM 1839 C CA . ALA B 1 76 ? 0.525 -7.578 8.93 1 97 76 ALA B CA 1
ATOM 1840 C C . ALA B 1 76 ? -0.658 -6.621 9.047 1 97 76 ALA B C 1
ATOM 1842 O O . ALA B 1 76 ? -0.951 -6.113 10.125 1 97 76 ALA B O 1
ATOM 1843 N N . GLY B 1 77 ? -1.278 -6.34 7.895 1 96.19 77 GLY B N 1
ATOM 1844 C CA . GLY B 1 77 ? -2.43 -5.449 7.891 1 96.19 77 GLY B CA 1
ATOM 1845 C C . GLY B 1 77 ? -3.199 -5.477 6.586 1 96.19 77 GLY B C 1
ATOM 1846 O O . GLY B 1 77 ? -2.637 -5.793 5.535 1 96.19 77 GLY B O 1
ATOM 1847 N N . ALA B 1 78 ? -4.492 -5.203 6.75 1 98.5 78 ALA B N 1
ATOM 1848 C CA . ALA B 1 78 ? -5.355 -5.043 5.582 1 98.5 78 ALA B CA 1
ATOM 1849 C C . ALA B 1 78 ? -6.406 -3.965 5.824 1 98.5 78 ALA B C 1
ATOM 1851 O O . ALA B 1 78 ? -6.863 -3.773 6.953 1 98.5 78 ALA B O 1
ATOM 1852 N N . VAL B 1 79 ? -6.695 -3.232 4.77 1 98.62 79 VAL B N 1
ATOM 1853 C CA . VAL B 1 79 ? -7.762 -2.238 4.785 1 98.62 79 VAL B CA 1
ATOM 1854 C C . VAL B 1 79 ? -8.555 -2.307 3.48 1 98.62 79 VAL B C 1
ATOM 1856 O O . VAL B 1 79 ? -7.977 -2.51 2.408 1 98.62 79 VAL B O 1
ATOM 1859 N N . GLU B 1 80 ? -9.867 -2.268 3.578 1 98.62 80 GLU B N 1
ATOM 1860 C CA . GLU B 1 80 ? -10.703 -2.307 2.387 1 98.62 80 GLU B CA 1
ATOM 1861 C C . GLU B 1 80 ? -11.742 -1.187 2.404 1 98.62 80 GLU B C 1
ATOM 1863 O O . GLU B 1 80 ? -12.242 -0.816 3.467 1 98.62 80 GLU B O 1
ATOM 1868 N N . VAL B 1 81 ? -12.008 -0.617 1.273 1 98.56 81 VAL B N 1
ATOM 1869 C CA . VAL B 1 81 ? -13.031 0.399 1.053 1 98.56 81 VAL B CA 1
ATOM 1870 C C . VAL B 1 81 ? -13.922 -0.011 -0.116 1 98.56 81 VAL B C 1
ATOM 1872 O O . VAL B 1 81 ? -13.5 0.044 -1.274 1 98.56 81 VAL B O 1
ATOM 1875 N N . PRO B 1 82 ? -15.148 -0.379 0.282 1 97.94 82 PRO B N 1
ATOM 1876 C CA . PRO B 1 82 ? -16.062 -0.761 -0.799 1 97.94 82 PRO B CA 1
ATOM 1877 C C . PRO B 1 82 ? -16.359 0.39 -1.759 1 97.94 82 PRO B C 1
ATOM 1879 O O . PRO B 1 82 ? -16.406 1.55 -1.342 1 97.94 82 PRO B O 1
ATOM 1882 N N . ALA B 1 83 ? -16.5 0.012 -3 1 97.06 83 ALA B N 1
ATOM 1883 C CA . ALA B 1 83 ? -16.922 1.006 -3.984 1 97.06 83 ALA B CA 1
ATOM 1884 C C . ALA B 1 83 ? -18.359 1.43 -3.75 1 97.06 83 ALA B C 1
ATOM 1886 O O . ALA B 1 83 ? -18.719 2.582 -3.994 1 97.06 83 ALA B O 1
ATOM 1887 N N . ASP B 1 84 ? -19.125 0.518 -3.389 1 94.5 84 ASP B N 1
ATOM 1888 C CA . ASP B 1 84 ? -20.531 0.726 -3.047 1 94.5 84 ASP B CA 1
ATOM 1889 C C . ASP B 1 84 ? -20.859 0.126 -1.682 1 94.5 84 ASP B C 1
ATOM 1891 O O . ASP B 1 84 ? -20.859 -1.096 -1.518 1 94.5 84 ASP B O 1
ATOM 1895 N N . PRO B 1 85 ? -21.219 0.949 -0.763 1 91.5 85 PRO B N 1
ATOM 1896 C CA . PRO B 1 85 ? -21.516 0.445 0.578 1 91.5 85 PRO B CA 1
ATOM 1897 C C . PRO B 1 85 ? -22.672 -0.56 0.584 1 91.5 85 PRO B C 1
ATOM 1899 O O . PRO B 1 85 ? -22.766 -1.386 1.495 1 91.5 85 PRO B O 1
ATOM 1902 N N . LYS B 1 86 ? -23.562 -0.53 -0.408 1 93.12 86 LYS B N 1
ATOM 1903 C CA . LYS B 1 86 ? -24.703 -1.443 -0.479 1 93.12 86 LYS B CA 1
ATOM 1904 C C . LYS B 1 86 ? -24.281 -2.809 -1.012 1 93.12 86 LYS B C 1
ATOM 1906 O O . LYS B 1 86 ? -25.016 -3.789 -0.878 1 93.12 86 LYS B O 1
ATOM 1911 N N . SER B 1 87 ? -23.156 -2.865 -1.649 1 92.06 87 SER B N 1
ATOM 1912 C CA . SER B 1 87 ? -22.562 -4.098 -2.146 1 92.06 87 SER B CA 1
ATOM 1913 C C . SER B 1 87 ? -21.078 -4.168 -1.806 1 92.06 87 SER B C 1
ATOM 1915 O O . SER B 1 87 ? -20.234 -4.199 -2.701 1 92.06 87 SER B O 1
ATOM 1917 N N . PRO B 1 88 ? -20.797 -4.312 -0.576 1 92.31 88 PRO B N 1
ATOM 1918 C CA . PRO B 1 88 ? -19.438 -4.07 -0.094 1 92.31 88 PRO B CA 1
ATOM 1919 C C . PRO B 1 88 ? -18.453 -5.164 -0.516 1 92.31 88 PRO B C 1
ATOM 1921 O O . PRO B 1 88 ? -17.234 -4.977 -0.422 1 92.31 88 PRO B O 1
ATOM 1924 N N . VAL B 1 89 ? -18.891 -6.273 -1.039 1 92.94 89 VAL B N 1
ATOM 1925 C CA . VAL B 1 89 ? -17.969 -7.367 -1.287 1 92.94 89 VAL B CA 1
ATOM 1926 C C . VAL B 1 89 ? -17.703 -7.496 -2.787 1 92.94 89 VAL B C 1
ATOM 1928 O O . VAL B 1 89 ? -16.906 -8.336 -3.215 1 92.94 89 VAL B O 1
ATOM 1931 N N . LEU B 1 90 ? -18.281 -6.668 -3.623 1 92.94 90 LEU B N 1
ATOM 1932 C CA . LEU B 1 90 ? -18.25 -6.898 -5.062 1 92.94 90 LEU B CA 1
ATOM 1933 C C . LEU B 1 90 ? -17.141 -6.09 -5.72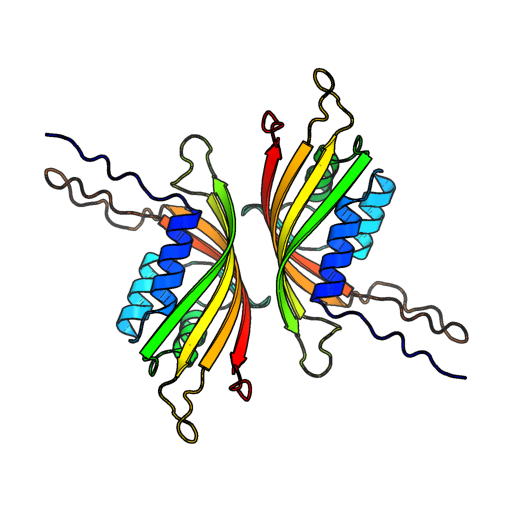3 1 92.94 90 LEU B C 1
ATOM 1935 O O . LEU B 1 90 ? -16.594 -6.5 -6.746 1 92.94 90 LEU B O 1
ATOM 1939 N N . ALA B 1 91 ? -16.953 -4.969 -5.164 1 97.25 91 ALA B N 1
ATOM 1940 C CA . ALA B 1 91 ? -15.953 -4.082 -5.746 1 97.25 91 ALA B CA 1
ATOM 1941 C C . ALA B 1 91 ? -15.445 -3.08 -4.711 1 97.25 91 ALA B C 1
ATOM 1943 O O . ALA B 1 9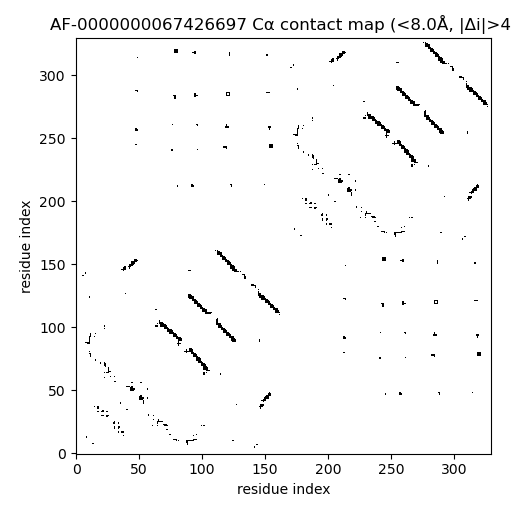1 ? -16.141 -2.76 -3.75 1 97.25 91 ALA B O 1
ATOM 1944 N N . GLY B 1 92 ? -14.266 -2.598 -4.93 1 98.69 92 GLY B N 1
ATOM 1945 C CA . GLY B 1 92 ? -13.656 -1.616 -4.047 1 98.69 92 GLY B CA 1
ATOM 1946 C C . GLY B 1 92 ? -12.141 -1.638 -4.09 1 98.69 92 GLY B C 1
ATOM 1947 O O . GLY B 1 92 ? -11.547 -2.109 -5.062 1 98.69 92 GLY B O 1
ATOM 1948 N N . SER B 1 93 ? -11.562 -1.026 -3.182 1 98.88 93 SER B N 1
ATOM 1949 C CA . SER B 1 93 ? -10.109 -0.959 -3.045 1 98.88 93 SER B CA 1
ATOM 1950 C C . SER B 1 93 ? -9.633 -1.705 -1.803 1 98.88 93 SER B C 1
ATOM 1952 O O . SER B 1 93 ? -10.312 -1.705 -0.775 1 98.88 93 SER B O 1
ATOM 1954 N N . VAL B 1 94 ? -8.523 -2.338 -1.902 1 98.94 94 VAL B N 1
ATOM 1955 C CA . VAL B 1 94 ? -7.934 -3.066 -0.786 1 98.94 94 VAL B CA 1
ATOM 1956 C C . VAL B 1 94 ? -6.445 -2.74 -0.689 1 98.94 94 VAL B C 1
ATOM 1958 O O . VAL B 1 94 ? -5.75 -2.67 -1.706 1 98.94 94 VAL B O 1
ATOM 1961 N N . GLY B 1 95 ? -5.961 -2.41 0.453 1 98.94 95 GLY B N 1
ATOM 1962 C CA . GLY B 1 95 ? -4.547 -2.348 0.784 1 98.94 95 GLY B CA 1
ATOM 1963 C C . GLY B 1 95 ? -4.113 -3.432 1.753 1 98.94 95 GLY B C 1
ATOM 1964 O O . GLY B 1 95 ? -4.785 -3.686 2.752 1 98.94 95 GLY B O 1
ATOM 1965 N N . VAL B 1 96 ? -2.99 -4.074 1.44 1 98.69 96 VAL B N 1
ATOM 1966 C CA . VAL B 1 96 ? -2.479 -5.137 2.301 1 98.69 96 VAL B CA 1
ATOM 1967 C C . VAL B 1 96 ? -0.964 -5 2.443 1 98.69 96 VAL B C 1
ATOM 1969 O O . VAL B 1 96 ? -0.274 -4.629 1.49 1 98.69 96 VAL B O 1
ATOM 1972 N N . PHE B 1 97 ? -0.486 -5.258 3.611 1 98.81 97 PHE B N 1
ATOM 1973 C CA . PHE B 1 97 ? 0.94 -5.398 3.879 1 98.81 97 PHE B CA 1
ATOM 1974 C C . PHE B 1 97 ? 1.274 -6.828 4.289 1 98.81 97 PHE B C 1
ATOM 1976 O O . PHE B 1 97 ? 0.624 -7.395 5.172 1 98.81 97 PHE B O 1
ATOM 1983 N N . PHE B 1 98 ? 2.305 -7.414 3.66 1 97.81 98 PHE B N 1
ATOM 1984 C CA . PHE B 1 98 ? 2.559 -8.82 3.965 1 97.81 98 PHE B CA 1
ATOM 1985 C C . PHE B 1 98 ? 4.043 -9.141 3.834 1 97.81 98 PHE B C 1
ATOM 1987 O O . PHE B 1 98 ? 4.809 -8.352 3.281 1 97.81 98 PHE B O 1
ATOM 1994 N N . THR B 1 99 ? 4.434 -10.258 4.41 1 96.12 99 THR B N 1
ATOM 1995 C CA . THR B 1 99 ? 5.73 -10.906 4.254 1 96.12 99 THR B CA 1
ATOM 1996 C C . THR B 1 99 ? 5.559 -12.359 3.838 1 96.12 99 THR B C 1
ATOM 1998 O O . THR B 1 99 ? 4.734 -13.086 4.406 1 96.12 99 THR B O 1
ATOM 2001 N N . ALA B 1 100 ? 6.227 -12.703 2.834 1 92.62 100 ALA B N 1
ATOM 2002 C CA . ALA B 1 100 ? 6.219 -14.086 2.371 1 92.62 100 ALA B CA 1
ATOM 2003 C C . ALA B 1 100 ? 7.617 -14.695 2.426 1 92.62 100 ALA B C 1
ATOM 2005 O O . ALA B 1 100 ? 8.602 -14.031 2.1 1 92.62 100 ALA B O 1
ATOM 2006 N N . ILE B 1 101 ? 7.676 -15.891 2.869 1 88.69 101 ILE B N 1
ATOM 2007 C CA . ILE B 1 101 ? 8.914 -16.656 2.875 1 88.69 101 ILE B CA 1
ATOM 2008 C C . ILE B 1 101 ? 8.773 -17.875 1.956 1 88.69 101 ILE B C 1
ATOM 2010 O O . ILE B 1 101 ? 7.852 -18.672 2.111 1 88.69 101 ILE B O 1
ATOM 2014 N N . VAL B 1 102 ? 9.648 -17.922 1.04 1 82.06 102 VAL B N 1
ATOM 2015 C CA . VAL B 1 102 ? 9.656 -19.031 0.101 1 82.06 102 VAL B CA 1
ATOM 2016 C C . VAL B 1 102 ? 10.93 -19.859 0.283 1 82.06 102 VAL B C 1
ATOM 2018 O O . VAL B 1 102 ? 12.039 -19.312 0.208 1 82.06 102 VAL B O 1
ATOM 2021 N N . ASP B 1 103 ? 10.781 -21.172 0.646 1 77.25 103 ASP B N 1
ATOM 2022 C CA . ASP B 1 103 ? 11.906 -22.094 0.758 1 77.25 103 ASP B CA 1
ATOM 2023 C C . ASP B 1 103 ? 12.414 -22.516 -0.621 1 77.25 103 ASP B C 1
ATOM 2025 O O . ASP B 1 103 ? 11.641 -22.984 -1.456 1 77.25 103 ASP B O 1
ATOM 2029 N N . GLU B 1 104 ? 13.727 -22.234 -0.797 1 69.25 104 GLU B N 1
ATOM 2030 C CA . GLU B 1 104 ? 14.32 -22.656 -2.059 1 69.25 104 GLU B CA 1
ATOM 2031 C C . GLU B 1 104 ? 14.891 -24.078 -1.945 1 69.25 104 GLU B C 1
ATOM 2033 O O . GLU B 1 104 ? 15.242 -24.516 -0.853 1 69.25 104 GLU B O 1
ATOM 2038 N N . ALA B 1 105 ? 14.711 -24.812 -2.977 1 61.75 105 ALA B N 1
ATOM 2039 C CA . ALA B 1 105 ? 15.25 -26.172 -3.012 1 61.75 105 ALA B CA 1
ATOM 2040 C C . ALA B 1 105 ? 16.766 -26.172 -3.006 1 61.75 105 ALA B C 1
ATOM 2042 O O . ALA B 1 105 ? 17.406 -27.172 -2.693 1 61.75 105 ALA B O 1
ATOM 2043 N N . ILE B 1 106 ? 17.281 -25.094 -3.439 1 57.97 106 ILE B N 1
ATOM 2044 C CA . ILE B 1 106 ? 18.734 -25.109 -3.451 1 57.97 106 ILE B CA 1
ATOM 2045 C C . ILE B 1 106 ? 19.266 -25.109 -2.02 1 57.97 106 ILE B C 1
ATOM 2047 O O . ILE B 1 106 ? 18.828 -24.312 -1.187 1 57.97 106 ILE B O 1
ATOM 2051 N N . VAL B 1 107 ? 19.797 -26.234 -1.547 1 53.44 107 VAL B N 1
ATOM 2052 C CA . VAL B 1 107 ? 20.422 -26.453 -0.249 1 53.44 107 VAL B CA 1
ATOM 2053 C C . VAL B 1 107 ? 21.906 -26.062 -0.317 1 53.44 107 VAL B C 1
ATOM 2055 O O . VAL B 1 107 ? 22.641 -26.547 -1.179 1 53.44 107 VAL B O 1
ATOM 2058 N N . ILE B 1 108 ? 22.141 -24.766 0.062 1 52.19 108 ILE B N 1
ATOM 2059 C CA . ILE B 1 108 ? 23.562 -24.547 0.274 1 52.19 108 ILE B CA 1
ATOM 2060 C C . ILE B 1 108 ? 23.984 -25.141 1.615 1 52.19 108 ILE B C 1
ATOM 2062 O O . ILE B 1 108 ? 23.578 -24.656 2.674 1 52.19 108 ILE B O 1
ATOM 2066 N N . ARG B 1 109 ? 25.125 -25.922 1.481 1 54.94 109 ARG B N 1
ATOM 2067 C CA . ARG B 1 109 ? 25.75 -26.625 2.602 1 54.94 109 ARG B CA 1
ATOM 2068 C C . ARG B 1 109 ? 24.703 -27.125 3.588 1 54.94 109 ARG B C 1
ATOM 2070 O O . ARG B 1 109 ? 24.828 -26.906 4.797 1 54.94 109 ARG B O 1
ATOM 2077 N N . ASP B 1 110 ? 23.578 -27.5 3.09 1 54.53 110 ASP B N 1
ATOM 2078 C CA . ASP B 1 110 ? 22.562 -28.234 3.818 1 54.53 110 ASP B CA 1
ATOM 2079 C C . ASP B 1 110 ? 21.516 -27.297 4.41 1 54.53 110 ASP B C 1
ATOM 2081 O O . ASP B 1 110 ? 20.781 -27.672 5.328 1 54.53 110 ASP B O 1
ATOM 2085 N N . VAL B 1 111 ? 21.703 -26.016 4.105 1 57.56 111 VAL B N 1
ATOM 2086 C CA . VAL B 1 111 ? 20.719 -25.078 4.625 1 57.56 111 VAL B CA 1
ATOM 2087 C C . VAL B 1 111 ? 19.891 -24.5 3.477 1 57.56 111 VAL B C 1
ATOM 2089 O O . VAL B 1 111 ? 20.453 -23.938 2.529 1 57.56 111 VAL B O 1
ATOM 2092 N N . PRO B 1 112 ? 18.688 -24.766 3.455 1 60.94 112 PRO B N 1
ATOM 2093 C CA . PRO B 1 112 ? 17.844 -24.203 2.398 1 60.94 112 PRO B CA 1
ATOM 2094 C C . PRO B 1 112 ? 17.906 -22.672 2.338 1 60.94 112 PRO B C 1
ATOM 2096 O O . PRO B 1 112 ? 18 -22.016 3.377 1 60.94 112 PRO B O 1
ATOM 2099 N N . VAL B 1 113 ? 18.125 -22.25 1.174 1 72.56 113 VAL B N 1
ATOM 2100 C CA . VAL B 1 113 ? 18.109 -20.797 0.97 1 72.56 113 VAL B CA 1
ATOM 2101 C C . VAL B 1 113 ? 16.672 -20.281 0.941 1 72.56 113 VAL B C 1
ATOM 2103 O O . VAL B 1 113 ? 15.812 -20.891 0.296 1 72.56 113 VAL B O 1
ATOM 2106 N N . GLN B 1 114 ? 16.312 -19.484 1.907 1 80.12 114 GLN B N 1
ATOM 2107 C CA . GLN B 1 114 ? 14.984 -18.875 1.972 1 80.12 114 GLN B CA 1
ATOM 2108 C C . GLN B 1 114 ? 14.992 -17.469 1.393 1 80.12 114 GLN B C 1
ATOM 2110 O O . GLN B 1 114 ? 15.945 -16.719 1.591 1 80.12 114 GLN B O 1
ATOM 2115 N N . GLU B 1 115 ? 14 -17.297 0.585 1 85.06 115 GLU B N 1
ATOM 2116 C CA . GLU B 1 115 ? 13.742 -15.961 0.071 1 85.06 115 GLU B CA 1
ATOM 2117 C C . GLU B 1 115 ? 12.602 -15.281 0.823 1 85.06 115 GLU B C 1
ATOM 2119 O O . GLU B 1 115 ? 11.562 -15.898 1.065 1 85.06 115 GLU B O 1
ATOM 2124 N N . GLN B 1 116 ? 12.836 -14.07 1.251 1 90.19 116 GLN B N 1
ATOM 2125 C CA . GLN B 1 116 ? 11.805 -13.297 1.928 1 90.19 116 GLN B CA 1
ATOM 2126 C C . GLN B 1 116 ? 11.312 -12.148 1.045 1 90.19 116 GLN B C 1
ATOM 2128 O O . GLN B 1 116 ? 12.109 -11.398 0.492 1 90.19 116 GLN B O 1
ATOM 2133 N N . THR B 1 117 ? 10.055 -12.109 0.85 1 93.5 117 THR B N 1
ATOM 2134 C CA . THR B 1 117 ? 9.391 -11.008 0.162 1 93.5 117 THR B CA 1
ATOM 2135 C C . THR B 1 117 ? 8.594 -10.156 1.146 1 93.5 117 THR B C 1
ATOM 2137 O O . THR B 1 117 ? 7.762 -10.68 1.89 1 93.5 117 THR B O 1
ATOM 2140 N N . THR B 1 118 ? 8.891 -8.883 1.271 1 96.56 118 THR B N 1
ATOM 2141 C CA . THR B 1 118 ? 8.078 -7.906 1.995 1 96.56 118 THR B CA 1
ATOM 2142 C C . THR B 1 118 ? 7.41 -6.938 1.028 1 96.56 118 THR B C 1
ATOM 2144 O O . THR B 1 118 ? 8.07 -6.363 0.159 1 96.56 118 THR B O 1
ATOM 2147 N N . ALA B 1 119 ? 6.078 -6.789 1.206 1 98.19 119 ALA B N 1
ATOM 2148 C CA . ALA B 1 119 ? 5.402 -5.992 0.186 1 98.19 119 ALA B CA 1
ATOM 2149 C C . ALA B 1 119 ? 4.227 -5.223 0.781 1 98.19 119 ALA B C 1
ATOM 2151 O O . ALA B 1 119 ? 3.621 -5.66 1.763 1 98.19 119 ALA B O 1
ATOM 2152 N N . SER B 1 120 ? 4.004 -4.043 0.314 1 98.81 120 SER B N 1
ATOM 2153 C CA . SER B 1 120 ? 2.768 -3.273 0.416 1 98.81 120 SER B CA 1
ATOM 2154 C C . SER B 1 120 ? 2.023 -3.246 -0.915 1 98.81 120 SER B C 1
ATOM 2156 O O . SER B 1 120 ? 2.562 -2.789 -1.925 1 98.81 120 SER B O 1
ATOM 2158 N N . ILE B 1 121 ? 0.79 -3.727 -0.955 1 98.81 121 ILE B N 1
ATOM 2159 C CA . ILE B 1 121 ? 0.049 -3.801 -2.209 1 98.81 121 ILE B CA 1
ATOM 2160 C C . ILE B 1 121 ? -1.299 -3.1 -2.057 1 98.81 121 ILE B C 1
ATOM 2162 O O . ILE B 1 121 ? -1.999 -3.299 -1.061 1 98.81 121 ILE B O 1
ATOM 2166 N N . ASN B 1 122 ? -1.61 -2.17 -2.939 1 98.94 122 ASN B N 1
ATOM 2167 C CA . ASN B 1 122 ? -2.916 -1.539 -3.107 1 98.94 122 ASN B CA 1
ATOM 2168 C C . ASN B 1 122 ? -3.584 -1.974 -4.41 1 98.94 122 ASN B C 1
ATOM 2170 O O . ASN B 1 122 ? -2.996 -1.852 -5.484 1 98.94 122 ASN B O 1
ATOM 2174 N N . VAL B 1 123 ? -4.844 -2.479 -4.281 1 98.94 123 VAL B N 1
ATOM 2175 C CA . VAL B 1 123 ? -5.504 -2.951 -5.496 1 98.94 123 VAL B CA 1
ATOM 2176 C C . VAL B 1 123 ? -6.887 -2.322 -5.609 1 98.94 123 VAL B C 1
ATOM 2178 O O . VAL B 1 123 ? -7.484 -1.931 -4.602 1 98.94 123 VAL B O 1
ATOM 2181 N N . VAL B 1 124 ? -7.344 -2.152 -6.828 1 98.94 124 VAL B N 1
ATOM 2182 C CA . VAL B 1 124 ? -8.734 -1.847 -7.156 1 98.94 124 VAL B CA 1
ATOM 2183 C C . VAL B 1 124 ? -9.398 -3.072 -7.773 1 98.94 124 VAL B C 1
ATOM 2185 O O . VAL B 1 124 ? -8.945 -3.58 -8.805 1 98.94 124 VAL B O 1
ATOM 2188 N N . ILE B 1 125 ? -10.438 -3.57 -7.121 1 98.69 125 ILE B N 1
ATOM 2189 C CA . ILE B 1 125 ? -11.164 -4.77 -7.512 1 98.69 125 ILE B CA 1
ATOM 2190 C C . ILE B 1 125 ? -12.477 -4.379 -8.188 1 98.69 125 ILE B C 1
ATOM 2192 O O . ILE B 1 125 ? -13.203 -3.518 -7.691 1 98.69 125 ILE B O 1
ATOM 2196 N N . GLU B 1 126 ? -12.734 -4.953 -9.305 1 97.94 126 GLU B N 1
ATOM 2197 C CA . GLU B 1 126 ? -13.984 -4.793 -10.039 1 97.94 126 GLU B CA 1
ATOM 2198 C C . GLU B 1 126 ? -14.555 -6.141 -10.469 1 97.94 126 GLU B C 1
ATOM 2200 O O . GLU B 1 126 ? -13.875 -7.168 -10.367 1 97.94 126 GLU B O 1
ATOM 2205 N N . GLN B 1 127 ? -15.766 -6.074 -10.898 1 94.88 127 GLN B N 1
ATOM 2206 C CA . GLN B 1 127 ? -16.375 -7.262 -11.492 1 94.88 127 GLN B CA 1
ATOM 2207 C C . GLN B 1 127 ? -16 -7.387 -12.969 1 94.88 127 GLN B C 1
ATOM 2209 O O . GLN B 1 127 ? -16.125 -6.426 -13.734 1 94.88 127 GLN B O 1
ATOM 2214 N N . ASP B 1 128 ? -15.539 -8.539 -13.312 1 93.44 128 ASP B N 1
ATOM 2215 C CA . ASP B 1 128 ? -15.172 -8.805 -14.703 1 93.44 128 ASP B CA 1
ATOM 2216 C C . ASP B 1 128 ? -16.359 -9.367 -15.484 1 93.44 128 ASP B C 1
ATOM 2218 O O . ASP B 1 128 ? -16.625 -10.57 -15.445 1 93.44 128 ASP B O 1
ATOM 2222 N N . ASP B 1 129 ? -16.969 -8.625 -16.266 1 86.94 129 ASP B N 1
ATOM 2223 C CA . ASP B 1 129 ? -18.188 -8.984 -16.984 1 86.94 129 ASP B CA 1
ATOM 2224 C C . ASP B 1 129 ? -17.859 -9.836 -18.219 1 86.94 129 ASP B C 1
ATOM 2226 O O . ASP B 1 129 ? -18.75 -10.359 -18.875 1 86.94 129 ASP B O 1
ATOM 2230 N N . SER B 1 130 ? -16.609 -9.859 -18.578 1 85.56 130 SER B N 1
ATOM 2231 C CA . SER B 1 130 ? -16.234 -10.664 -19.734 1 85.56 130 SER B CA 1
ATOM 2232 C C . SER B 1 130 ? -16.266 -12.148 -19.406 1 85.56 130 SER B C 1
ATOM 2234 O O . SER B 1 130 ? -16.25 -12.992 -20.312 1 85.56 130 SER B O 1
ATOM 2236 N N . LEU B 1 131 ? -16.281 -12.461 -18.172 1 80.06 131 LEU B N 1
ATOM 2237 C CA . LEU B 1 131 ? -16.344 -13.859 -17.766 1 80.06 131 LEU B CA 1
ATOM 2238 C C . LEU B 1 131 ? -17.766 -14.406 -17.906 1 80.06 131 LEU B C 1
ATOM 2240 O O . LEU B 1 131 ? -18.734 -13.68 -17.672 1 80.06 131 LEU B O 1
ATOM 2244 N N . PRO B 1 132 ? -17.812 -15.531 -18.531 1 72 132 PRO B N 1
ATOM 2245 C CA . PRO B 1 132 ? -19.156 -16.094 -18.75 1 72 132 PRO B CA 1
ATOM 2246 C C . PRO B 1 132 ? -19.953 -16.266 -17.453 1 72 132 PRO B C 1
ATOM 2248 O O . PRO B 1 132 ? -19.359 -16.484 -16.391 1 72 132 PRO B O 1
ATOM 2251 N N . PRO B 1 133 ? -21.172 -15.766 -17.578 1 63.97 133 PRO B N 1
ATOM 2252 C CA . PRO B 1 133 ? -22.016 -15.984 -16.391 1 63.97 133 PRO B CA 1
ATOM 2253 C C . PRO B 1 133 ? -22.047 -17.453 -15.953 1 63.97 133 PRO B C 1
ATOM 2255 O O . PRO B 1 133 ? -21.766 -18.344 -16.75 1 63.97 133 PRO B O 1
ATOM 2258 N N . PRO B 1 134 ? -22.062 -17.516 -14.625 1 60.16 134 PRO B N 1
ATOM 2259 C CA . PRO B 1 134 ? -22.125 -18.922 -14.188 1 60.16 134 PRO B CA 1
ATOM 2260 C C . PRO B 1 134 ? -23.172 -19.719 -14.953 1 60.16 134 PRO B C 1
ATOM 2262 O O . PRO B 1 134 ? -24.141 -19.156 -15.477 1 60.16 134 PRO B O 1
ATOM 2265 N N . PRO B 1 135 ? -22.766 -20.891 -15.328 1 55.97 135 PRO B N 1
ATOM 2266 C CA . PRO B 1 135 ? -23.75 -21.688 -16.062 1 55.97 135 PRO B CA 1
ATOM 2267 C C . PRO B 1 135 ? -25.141 -21.625 -15.445 1 55.97 135 PRO B C 1
ATOM 2269 O O . PRO B 1 135 ? -25.281 -21.375 -14.25 1 55.97 135 PRO B O 1
ATOM 2272 N N . ARG B 1 136 ? -26.219 -21.453 -16.344 1 50.19 136 ARG B N 1
ATOM 2273 C CA . ARG B 1 136 ? -27.656 -21.375 -16.062 1 50.19 136 ARG B CA 1
ATOM 2274 C C . ARG B 1 136 ? -28.031 -22.297 -14.906 1 50.19 136 ARG B C 1
ATOM 2276 O O . ARG B 1 136 ? -27.344 -23.266 -14.625 1 50.19 136 ARG B O 1
ATOM 2283 N N . PRO B 1 137 ? -29.328 -22.266 -14.414 1 49.56 137 PRO B N 1
ATOM 2284 C CA . PRO B 1 137 ? -29.969 -23.219 -13.492 1 49.56 137 PRO B CA 1
ATOM 2285 C C . PRO B 1 137 ? -29.812 -24.672 -13.93 1 49.56 137 PRO B C 1
ATOM 2287 O O . PRO B 1 137 ? -29.594 -24.938 -15.117 1 49.56 137 PRO B O 1
ATOM 2290 N N . PRO B 1 138 ? -29.906 -25.688 -12.773 1 50.53 138 PRO B N 1
ATOM 2291 C CA . PRO B 1 138 ? -29.984 -25.969 -11.336 1 50.53 138 PRO B CA 1
ATOM 2292 C C . PRO B 1 138 ? -28.672 -25.672 -10.609 1 50.53 138 PRO B C 1
ATOM 2294 O O . PRO B 1 138 ? -28.609 -25.719 -9.375 1 50.53 138 PRO B O 1
ATOM 2297 N N . ILE B 1 139 ? -27.609 -25.75 -11.227 1 44.34 139 ILE B N 1
ATOM 2298 C CA . ILE B 1 139 ? -26.391 -25.5 -10.445 1 44.34 139 ILE B CA 1
ATOM 2299 C C . ILE B 1 139 ? -26.078 -24 -10.461 1 44.34 139 ILE B C 1
ATOM 2301 O O . ILE B 1 139 ? -25.766 -23.438 -11.508 1 44.34 139 ILE B O 1
ATOM 2305 N N . ARG B 1 140 ? -26.688 -23.094 -9.844 1 47.53 140 ARG B N 1
ATOM 2306 C CA . ARG B 1 140 ? -26.5 -21.656 -9.727 1 47.53 140 ARG B CA 1
ATOM 2307 C C . ARG B 1 140 ? -25.094 -21.328 -9.234 1 47.53 140 ARG B C 1
ATOM 2309 O O . ARG B 1 140 ? -24.859 -21.234 -8.031 1 47.53 140 ARG 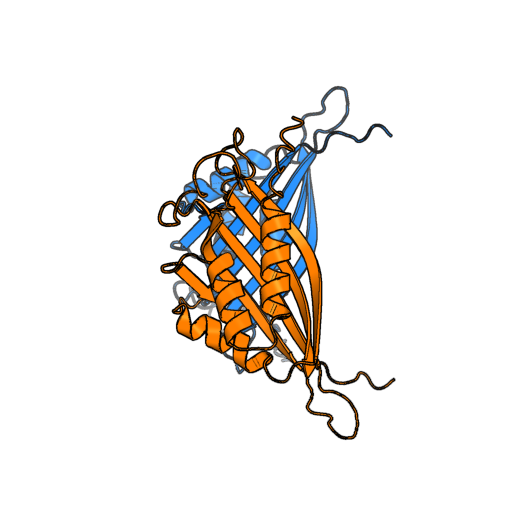B O 1
ATOM 2316 N N . GLY B 1 141 ? -24 -21.922 -9.695 1 50.03 141 GLY B N 1
ATOM 2317 C CA . GLY B 1 141 ? -22.719 -21.656 -9.062 1 50.03 141 GLY B CA 1
ATOM 2318 C C . GLY B 1 141 ? -22.281 -20.219 -9.172 1 50.03 141 GLY B C 1
ATOM 2319 O O . GLY B 1 141 ? -22.391 -19.609 -10.242 1 50.03 141 GLY B O 1
ATOM 2320 N N . PHE B 1 142 ? -22.594 -19.391 -8.258 1 56.59 142 PHE B N 1
ATOM 2321 C CA . PHE B 1 142 ? -22.078 -18.016 -8.219 1 56.59 142 PHE B CA 1
ATOM 2322 C C . PHE B 1 142 ? -20.594 -17.984 -8.586 1 56.59 142 PHE B C 1
ATOM 2324 O O . PHE B 1 142 ? -19.812 -18.812 -8.125 1 56.59 142 PHE B O 1
ATOM 2331 N N . SER B 1 143 ? -20.312 -17.594 -9.867 1 77.19 143 SER B N 1
ATOM 2332 C CA . SER B 1 143 ? -18.922 -17.422 -10.266 1 77.19 143 SER B CA 1
ATOM 2333 C C . SER B 1 143 ? -18.375 -16.094 -9.758 1 77.19 143 SER B C 1
ATOM 2335 O O . SER B 1 143 ? -18.984 -15.047 -9.938 1 77.19 143 SER B O 1
ATOM 2337 N N . ASP B 1 144 ? -17.406 -16.156 -8.859 1 88.94 144 ASP B N 1
ATOM 2338 C CA . ASP B 1 144 ? -16.719 -14.969 -8.375 1 88.94 144 ASP B CA 1
ATOM 2339 C C . ASP B 1 144 ? -16.047 -14.219 -9.516 1 88.94 144 ASP B C 1
ATOM 2341 O O . ASP B 1 144 ? -15.07 -14.703 -10.094 1 88.94 144 ASP B O 1
ATOM 2345 N N . ARG B 1 145 ? -16.609 -13.086 -9.906 1 93.31 145 ARG B N 1
ATOM 2346 C CA . ARG B 1 145 ? -16.156 -12.344 -11.07 1 93.31 145 ARG B CA 1
ATOM 2347 C C . ARG B 1 145 ? -15.188 -11.234 -10.664 1 93.31 145 ARG B C 1
ATOM 2349 O O . ARG B 1 145 ? -14.789 -10.414 -11.492 1 93.31 145 ARG B O 1
ATOM 2356 N N . ARG B 1 146 ? -14.82 -11.25 -9.508 1 96.94 146 ARG B N 1
ATOM 2357 C CA . ARG B 1 146 ? -13.906 -10.219 -9.031 1 96.94 146 ARG B CA 1
ATOM 2358 C C . ARG B 1 146 ? -12.508 -10.414 -9.609 1 96.94 146 ARG B C 1
ATOM 2360 O O . ARG B 1 146 ? -11.984 -11.531 -9.609 1 96.94 146 ARG B O 1
ATOM 2367 N N . ARG B 1 147 ? -11.977 -9.273 -10.078 1 98.12 147 ARG B N 1
ATOM 2368 C CA . ARG B 1 147 ? -10.602 -9.211 -10.547 1 98.12 147 ARG B CA 1
ATOM 2369 C C . ARG B 1 147 ? -9.961 -7.871 -10.203 1 98.12 147 ARG B C 1
ATOM 2371 O O . ARG B 1 147 ? -10.656 -6.863 -10.07 1 98.12 147 ARG B O 1
ATOM 2378 N N . VAL B 1 148 ? -8.719 -7.898 -10.023 1 98.75 148 VAL B N 1
ATOM 2379 C CA . VAL B 1 148 ? -7.973 -6.668 -9.797 1 98.75 148 VAL B CA 1
ATOM 2380 C C . VAL B 1 148 ? -7.777 -5.93 -11.117 1 98.75 148 VAL B C 1
ATOM 2382 O O . VAL B 1 148 ? -7.207 -6.477 -12.062 1 98.75 148 VAL B O 1
ATOM 2385 N N . LYS B 1 149 ? -8.242 -4.711 -11.125 1 98.56 149 LYS B N 1
ATOM 2386 C CA . LYS B 1 149 ? -8.109 -3.867 -12.312 1 98.56 149 LYS B CA 1
ATOM 2387 C C . LYS B 1 149 ? -6.844 -3.02 -12.242 1 98.56 149 LYS B C 1
ATOM 2389 O O . LYS B 1 149 ? -6.234 -2.717 -13.266 1 98.56 149 LYS B O 1
ATOM 2394 N N . VAL B 1 150 ? -6.492 -2.553 -11.133 1 98.81 150 VAL B N 1
ATOM 2395 C CA . VAL B 1 150 ? -5.285 -1.767 -10.883 1 98.81 150 VAL B CA 1
ATOM 2396 C C . VAL B 1 150 ? -4.52 -2.348 -9.695 1 98.81 150 VAL B C 1
ATOM 2398 O O . VAL B 1 150 ? -5.105 -2.621 -8.648 1 98.81 150 VAL B O 1
ATOM 2401 N N . LEU B 1 151 ? -3.281 -2.625 -9.859 1 98.88 151 LEU B N 1
ATOM 2402 C CA . LEU B 1 151 ? -2.387 -3.113 -8.82 1 98.88 151 LEU B CA 1
ATOM 2403 C C . LEU B 1 151 ? -1.179 -2.195 -8.664 1 98.88 151 LEU B C 1
ATOM 2405 O O . LEU B 1 151 ? -0.494 -1.895 -9.641 1 98.88 151 LEU B O 1
ATOM 2409 N N . ASN B 1 152 ? -0.975 -1.615 -7.523 1 98.88 152 ASN B N 1
ATOM 2410 C CA . ASN B 1 152 ? 0.199 -0.838 -7.141 1 98.88 152 ASN B CA 1
ATOM 2411 C C . ASN B 1 152 ? 0.953 -1.493 -5.988 1 98.88 152 ASN B C 1
ATOM 2413 O O . ASN B 1 152 ? 0.412 -1.64 -4.891 1 98.88 152 ASN B O 1
ATOM 2417 N N . GLU B 1 153 ? 2.158 -1.894 -6.242 1 98.75 153 GLU B N 1
ATOM 2418 C CA . GLU B 1 153 ? 2.896 -2.666 -5.25 1 98.75 153 GL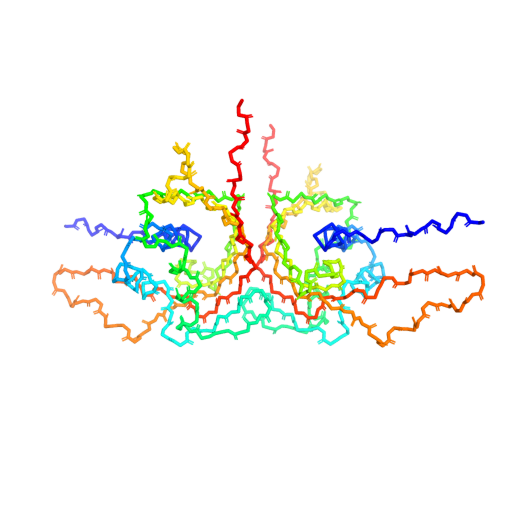U B CA 1
ATOM 2419 C C . GLU B 1 153 ? 4.293 -2.094 -5.031 1 98.75 153 GLU B C 1
ATOM 2421 O O . GLU B 1 153 ? 4.969 -1.712 -5.988 1 98.75 153 GLU B O 1
ATOM 2426 N N . VAL B 1 154 ? 4.715 -1.906 -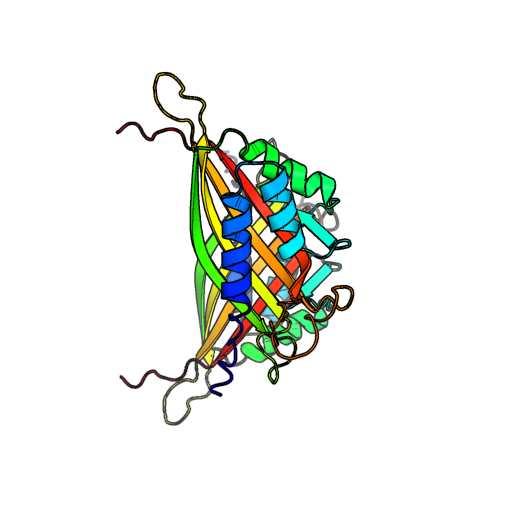3.814 1 98.88 154 VAL B N 1
ATOM 2427 C CA . VAL B 1 154 ? 6.113 -1.778 -3.418 1 98.88 154 VAL B CA 1
ATOM 2428 C C . VAL B 1 154 ? 6.602 -3.09 -2.809 1 98.88 154 VAL B C 1
ATOM 2430 O O . VAL B 1 154 ? 6.02 -3.584 -1.838 1 98.88 154 VAL B O 1
ATOM 2433 N N . VAL B 1 155 ? 7.625 -3.66 -3.395 1 97.88 155 VAL B N 1
ATOM 2434 C CA . VAL B 1 155 ? 8.016 -5.008 -2.984 1 97.88 155 VAL B CA 1
ATOM 2435 C C . VAL B 1 155 ? 9.531 -5.113 -2.938 1 97.88 155 VAL B C 1
ATOM 2437 O O . VAL B 1 155 ? 10.227 -4.664 -3.855 1 97.88 155 VAL B O 1
ATOM 2440 N N . LEU B 1 156 ? 10.008 -5.629 -1.862 1 96.38 156 LEU B N 1
ATOM 2441 C CA . LEU B 1 156 ? 11.414 -5.953 -1.672 1 96.38 156 LEU B CA 1
ATOM 2442 C C . LEU B 1 156 ? 11.617 -7.457 -1.524 1 96.38 156 LEU B C 1
ATOM 2444 O O . LEU B 1 156 ? 10.961 -8.094 -0.697 1 96.38 156 LEU B O 1
ATOM 2448 N N . VAL B 1 157 ? 12.445 -7.965 -2.32 1 91.12 157 VAL B N 1
ATOM 2449 C CA . VAL B 1 157 ? 12.781 -9.383 -2.275 1 91.12 157 VAL B CA 1
ATOM 2450 C C . VAL B 1 157 ? 14.234 -9.555 -1.849 1 91.12 157 VAL B C 1
ATOM 2452 O O . VAL B 1 157 ? 15.133 -8.898 -2.387 1 91.12 157 VAL B O 1
ATOM 2455 N N . GLY B 1 158 ? 14.414 -10.336 -0.749 1 86.5 158 GLY B N 1
ATOM 2456 C CA . GLY B 1 158 ? 15.773 -10.594 -0.306 1 86.5 158 GLY B CA 1
ATOM 2457 C C . GLY B 1 158 ? 15.969 -11.992 0.252 1 86.5 158 GLY B C 1
ATOM 2458 O O . GLY B 1 158 ? 14.992 -12.695 0.541 1 86.5 158 GLY B O 1
ATOM 2459 N N . ARG B 1 159 ? 17.297 -12.375 0.316 1 77.94 159 ARG B N 1
ATOM 2460 C CA . ARG B 1 159 ? 17.625 -13.68 0.875 1 77.94 159 ARG B CA 1
ATOM 2461 C C . ARG B 1 159 ? 17.75 -13.609 2.395 1 77.94 159 ARG B C 1
ATOM 2463 O O . ARG B 1 159 ? 18.203 -12.609 2.943 1 77.94 159 ARG B O 1
ATOM 2470 N N . VAL B 1 160 ? 16.984 -14.461 3.072 1 68.62 160 VAL B N 1
ATOM 2471 C CA . VAL B 1 160 ? 17.109 -14.547 4.523 1 68.62 160 VAL B CA 1
ATOM 2472 C C . VAL B 1 160 ? 18.297 -15.453 4.879 1 68.62 160 VAL B C 1
ATOM 2474 O O . VAL B 1 160 ? 18.469 -16.531 4.297 1 68.62 160 VAL B O 1
ATOM 2477 N N . SER B 1 161 ? 19.438 -14.789 5.207 1 58.47 161 SER B N 1
ATOM 2478 C CA . SER B 1 161 ? 20.547 -15.617 5.66 1 58.47 161 SER B CA 1
ATOM 2479 C C . SER B 1 161 ? 20.203 -16.344 6.949 1 58.47 161 SER B C 1
ATOM 2481 O O . SER B 1 161 ? 19.469 -15.836 7.785 1 58.47 161 SER B O 1
ATOM 2483 N N . PRO B 1 162 ? 20.5 -17.625 6.973 1 51.22 162 PRO B N 1
ATOM 2484 C CA . PRO B 1 162 ? 20.344 -18.422 8.195 1 51.22 162 PRO B CA 1
ATOM 2485 C C . PRO B 1 162 ? 20.891 -17.719 9.43 1 51.22 162 PRO B C 1
ATOM 2487 O O . PRO B 1 162 ? 21.969 -17.125 9.383 1 51.22 162 PRO B O 1
ATOM 2490 N N . GLN B 1 163 ? 20.062 -16.906 10.062 1 44.88 163 GLN B N 1
ATOM 2491 C CA . GLN B 1 163 ? 20.641 -16.484 11.336 1 44.88 163 GLN B CA 1
ATOM 2492 C C . GLN B 1 163 ? 21.359 -17.656 12.023 1 44.88 163 GLN B C 1
ATOM 2494 O O . GLN B 1 163 ? 20.859 -18.781 12.031 1 44.88 163 GLN B O 1
ATOM 2499 N N . ALA B 1 164 ? 22.797 -17.547 12.117 1 38.34 164 ALA B N 1
ATOM 2500 C CA . ALA B 1 164 ? 23.469 -18.516 12.977 1 38.34 164 ALA B CA 1
ATOM 2501 C C . ALA B 1 164 ? 22.688 -18.766 14.258 1 38.34 164 ALA B C 1
ATOM 2503 O O . ALA B 1 164 ? 22.344 -17.812 14.969 1 38.34 164 ALA B O 1
ATOM 2504 N N . VAL B 1 165 ? 21.844 -19.828 14.211 1 29.92 165 VAL B N 1
ATOM 2505 C CA . VAL B 1 165 ? 21.594 -20.297 15.578 1 29.92 165 VAL B CA 1
ATOM 2506 C C . VAL B 1 165 ? 22.922 -20.547 16.281 1 29.92 165 VAL B C 1
ATOM 2508 O O . VAL B 1 165 ? 23.891 -20.984 15.648 1 29.92 165 VAL B O 1
#

Radius of gyration: 22.28 Å; Cα contacts (8 Å, |Δi|>4): 725; chains: 2; bounding box: 69×57×49 Å

Secondary structure (DSSP, 8-state):
-------PPPHHHHHHHHHHHHHH--SHHHHHHHHHHHEEEEEEEEETTEEE-HHHHHHHHHTTTTTEEEEEEEEEEEEEEES-TTSTTTSEEEEEEEEEEEEEEEEETTEEEEEEEEEEEEEEEEE-TTSPPP--TTS------EEEEEEEEEEEEEEE-----/-------PPPHHHHHHHHHHHHHH--SHHHHHHHHHHHEEEEEEEEETTEEE-HHHHHHHHHTTTTTEEEEEEEEEEEEEEES-TTSTTTSEEEEEEEEEEEEEEEEETTEEEEEEEEEEEEEEEEE-TTSPPP--TTS------EEEEEEEEEEEEEEE-----